Protein AF-0000000068791382 (afdb_homodimer)

Nearest PDB structures (foldseek):
  3tje-assembly1_L  TM=9.980E-01  e=3.953E-18  Homo sapiens
  7ugm-assembly1_L  TM=9.893E-01  e=5.849E-18  Homo sapiens
  8ekh-assembly1_L  TM=9.941E-01  e=8.183E-18  Homo sapiens
  6azz-assembly2_B  TM=9.931E-01  e=9.152E-18  Homo sapiens
  2h3n-assembly1_B  TM=9.913E-01  e=2.004E-17  Homo sapiens

InterPro domains:
  IPR003006 Immunoglobulin/major histocompatibility complex, conserved site [PS00290] (118-124)
  IPR003597 Immunoglobulin C1-set [PF07654] (42-126)
  IPR003597 Immunoglobulin C1-set [SM00407] (56-130)
  IPR007110 Immunoglobulin-like domain [PS50835] (40-134)
  IPR013783 Immunoglobulin-like fold [G3DSA:2.60.40.10] (35-139)
  IPR036179 Immunoglobulin-like domain superfamily [SSF48726] (36-133)
  IPR050160 Major Histocompatibility Complex/Immunoglobulin [PTHR19944] (33-135)

Structure (mmCIF, N/CA/C/O backbone):
data_AF-0000000068791382-model_v1
#
loop_
_entity.id
_entity.type
_entity.pdbx_description
1 polymer 'Ig-like domain-containing protein'
#
loop_
_atom_site.group_PDB
_atom_site.id
_atom_site.type_symbol
_atom_site.label_atom_id
_atom_site.label_alt_id
_atom_site.label_comp_id
_atom_site.label_asym_id
_atom_si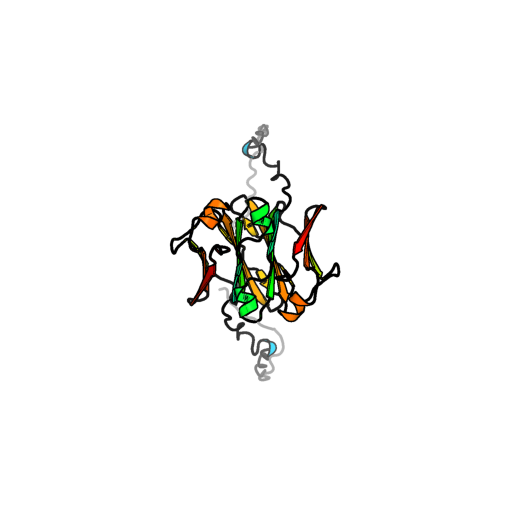te.label_entity_id
_atom_site.label_seq_id
_atom_site.pdbx_PDB_ins_code
_atom_site.Cartn_x
_atom_site.Cartn_y
_atom_site.Cartn_z
_atom_site.occupancy
_atom_site.B_iso_or_equiv
_atom_site.auth_seq_id
_atom_site.auth_comp_id
_atom_site.auth_asym_id
_atom_site.auth_atom_id
_atom_site.pdbx_PDB_model_num
ATOM 1 N N . MET A 1 1 ? 15.406 68.188 11.781 1 22.55 1 MET A N 1
ATOM 2 C CA . MET A 1 1 ? 16.625 67.5 11.312 1 22.55 1 MET A CA 1
ATOM 3 C C . MET A 1 1 ? 17.078 66.438 12.312 1 22.55 1 MET A C 1
ATOM 5 O O . MET A 1 1 ? 17.344 66.75 13.477 1 22.55 1 MET A O 1
ATOM 9 N N . ALA A 1 2 ? 16.781 65.188 12.133 1 25.88 2 ALA A N 1
ATOM 10 C CA . ALA A 1 2 ? 16.547 63.719 12.266 1 25.88 2 ALA A CA 1
ATOM 11 C C . ALA A 1 2 ? 17.859 62.969 12.469 1 25.88 2 ALA A C 1
ATOM 13 O O . ALA A 1 2 ? 17.906 62.031 13.258 1 25.88 2 ALA A O 1
ATOM 14 N N . CYS A 1 3 ? 18.875 63.094 11.75 1 26.47 3 CYS A N 1
ATOM 15 C CA . CYS A 1 3 ? 19.594 61.844 11.555 1 26.47 3 CYS A CA 1
ATOM 16 C C . CYS A 1 3 ? 20.516 61.562 12.727 1 26.47 3 CYS A C 1
ATOM 18 O O . CYS A 1 3 ? 21.031 60.438 12.867 1 26.47 3 CYS A O 1
ATOM 20 N N . CYS A 1 4 ? 20.969 62.656 13.391 1 27.12 4 CYS A N 1
ATOM 21 C CA . CYS A 1 4 ? 22.391 62.656 13.695 1 27.12 4 CYS A CA 1
ATOM 22 C C . CYS A 1 4 ? 22.75 61.531 14.664 1 27.12 4 CYS A C 1
ATOM 24 O O . CYS A 1 4 ? 21.906 61.062 15.406 1 27.12 4 CYS A O 1
ATOM 26 N N . ALA A 1 5 ? 24.047 61.469 15.094 1 24.55 5 ALA A N 1
ATOM 27 C CA . ALA A 1 5 ? 25.312 60.75 14.922 1 24.55 5 ALA A CA 1
ATOM 28 C C . ALA A 1 5 ? 25.766 60.094 16.219 1 24.55 5 ALA A C 1
ATOM 30 O O . ALA A 1 5 ? 26.281 59 16.219 1 24.55 5 ALA A O 1
ATOM 31 N N . GLN A 1 6 ? 25.578 60.906 17.328 1 26.06 6 GLN A N 1
ATOM 32 C CA . GLN A 1 6 ? 26.859 60.781 18.016 1 26.06 6 GLN A CA 1
ATOM 33 C C . GLN A 1 6 ? 27 59.406 18.672 1 26.06 6 GLN A C 1
ATOM 35 O O . GLN A 1 6 ? 26.109 59 19.422 1 26.06 6 GLN A O 1
ATOM 40 N N . TRP A 1 7 ? 28.031 58.844 18.297 1 27.22 7 TRP A N 1
ATOM 41 C CA . TRP A 1 7 ? 28.703 57.594 18.594 1 27.22 7 TRP A CA 1
ATOM 42 C C . TRP A 1 7 ? 28.906 57.406 20.094 1 27.22 7 TRP A C 1
ATOM 44 O O . TRP A 1 7 ? 28.812 58.375 20.859 1 27.22 7 TRP A O 1
ATOM 54 N N . LEU A 1 8 ? 29.953 56.781 20.406 1 29.83 8 LEU A N 1
ATOM 55 C CA . LEU A 1 8 ? 30.672 56.438 21.641 1 29.83 8 LEU A CA 1
ATOM 56 C C . LEU A 1 8 ? 31.078 57.719 22.391 1 29.83 8 LEU A C 1
ATOM 58 O O . LEU A 1 8 ? 31.469 58.688 21.781 1 29.83 8 LEU A O 1
ATOM 62 N N . HIS A 1 9 ? 30.797 58.562 23.219 1 32.97 9 HIS A N 1
ATOM 63 C CA . HIS A 1 9 ? 31.828 59.5 23.547 1 32.97 9 HIS A CA 1
ATOM 64 C C . HIS A 1 9 ? 33.188 58.812 23.781 1 32.97 9 HIS A C 1
ATOM 66 O O . HIS A 1 9 ? 34 59.312 24.547 1 32.97 9 HIS A O 1
ATOM 72 N N . ARG A 1 10 ? 33.469 57.5 23.547 1 34.16 10 ARG A N 1
ATOM 73 C CA . ARG A 1 10 ? 34.656 56.844 24.047 1 34.16 10 ARG A CA 1
ATOM 74 C C . ARG A 1 10 ? 35.906 57.312 23.297 1 34.16 10 ARG A C 1
ATOM 76 O O . ARG A 1 10 ? 35.812 57.688 22.125 1 34.16 10 ARG A O 1
ATOM 83 N N . LYS A 1 11 ? 37.344 57.5 23.859 1 35.88 11 LYS A N 1
ATOM 84 C CA . LYS A 1 11 ? 38.656 57.906 23.344 1 35.88 11 LYS A CA 1
ATOM 85 C C . LYS A 1 11 ? 39 57.125 22.062 1 35.88 11 LYS A C 1
ATOM 87 O O . LYS A 1 11 ? 38.781 55.938 21.984 1 35.88 11 LYS A O 1
ATOM 92 N N . ALA A 1 12 ? 39.219 57.719 20.75 1 35.72 12 ALA A N 1
ATOM 93 C CA . ALA A 1 12 ? 39.188 57.5 19.312 1 35.72 12 ALA A CA 1
ATOM 94 C C . ALA A 1 12 ? 40.5 56.844 18.828 1 35.72 12 ALA A C 1
ATOM 96 O O . ALA A 1 12 ? 40.844 56.906 17.656 1 35.72 12 ALA A O 1
ATOM 97 N N . GLY A 1 13 ? 41.312 56.219 19.734 1 35.03 13 GLY A N 1
ATOM 98 C CA . GLY A 1 13 ? 42.562 55.906 19.047 1 35.03 13 GLY A CA 1
ATOM 99 C C . GLY A 1 13 ? 42.344 55.094 17.781 1 35.03 13 GLY A C 1
ATOM 100 O O . GLY A 1 13 ? 41.312 54.438 17.625 1 35.03 13 GLY A O 1
ATOM 101 N N . THR A 1 14 ? 43.062 55.344 16.5 1 36.22 14 THR A N 1
ATOM 102 C CA . THR A 1 14 ? 42.969 54.906 15.109 1 36.22 14 THR A CA 1
ATOM 103 C C . THR A 1 14 ? 43.156 53.406 15 1 36.22 14 THR A C 1
ATOM 105 O O . THR A 1 14 ? 43.344 52.875 13.906 1 36.22 14 THR A O 1
ATOM 108 N N . GLN A 1 15 ? 43.125 52.656 16.078 1 34.16 15 GLN A N 1
ATOM 109 C CA . GLN A 1 15 ? 43.656 51.375 15.617 1 34.16 15 GLN A CA 1
ATOM 110 C C . GLN A 1 15 ? 42.781 50.781 14.516 1 34.16 15 GLN A C 1
ATOM 112 O O . GLN A 1 15 ? 41.562 50.969 14.523 1 34.16 15 GLN A O 1
ATOM 117 N N . THR A 1 16 ? 43.312 50.469 13.242 1 36.69 16 THR A N 1
ATOM 118 C CA . THR A 1 16 ? 42.844 49.812 12.031 1 36.69 16 THR A CA 1
ATOM 119 C C . THR A 1 16 ? 42.156 48.5 12.367 1 36.69 16 THR A C 1
ATOM 121 O O . THR A 1 16 ? 42.75 47.594 12.945 1 36.69 16 THR A O 1
ATOM 124 N N . LEU A 1 17 ? 41.031 48.594 13.047 1 38.56 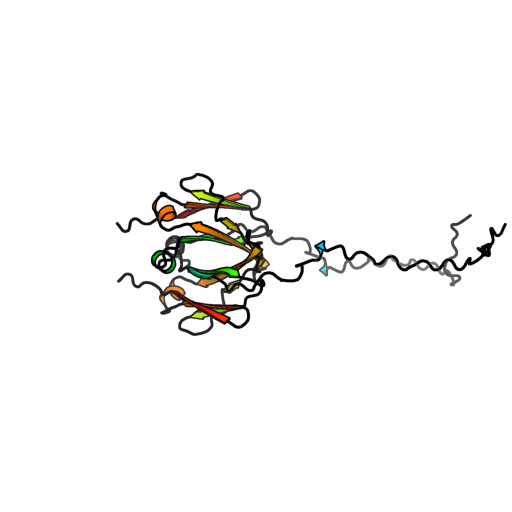17 LEU A N 1
ATOM 125 C CA . LEU A 1 17 ? 40.25 47.375 13.305 1 38.56 17 LEU A CA 1
ATOM 126 C C . LEU A 1 17 ? 40.125 46.531 12.039 1 38.56 17 LEU A C 1
ATOM 128 O O . LEU A 1 17 ? 39.562 47 11.039 1 38.56 17 LEU A O 1
ATOM 132 N N . GLU A 1 18 ? 41.188 45.688 11.773 1 44.56 18 GLU A N 1
ATOM 133 C CA . GLU A 1 18 ? 41.062 44.719 10.672 1 44.56 18 GLU A CA 1
ATOM 134 C C . GLU A 1 18 ? 39.719 44.031 10.703 1 44.56 18 GLU A C 1
ATOM 136 O O . GLU A 1 18 ? 39.188 43.719 11.781 1 44.56 18 GLU A O 1
ATOM 141 N N . PRO A 1 19 ? 38.812 44.375 9.719 1 41.09 19 PRO A N 1
ATOM 142 C CA . PRO A 1 19 ? 37.531 43.656 9.547 1 41.09 19 PRO A CA 1
ATOM 143 C C . PRO A 1 19 ? 37.625 42.188 9.883 1 41.09 19 PRO A C 1
ATOM 145 O O . PRO A 1 19 ? 38.531 41.5 9.391 1 41.09 19 PRO A O 1
ATOM 148 N N . GLN A 1 20 ? 37.625 41.844 11.148 1 34.91 20 GLN A N 1
ATOM 149 C CA . GLN A 1 20 ? 37.531 40.438 11.422 1 34.91 20 GLN A CA 1
ATOM 150 C C . GLN A 1 20 ? 36.594 39.719 10.461 1 34.91 20 GLN A C 1
ATOM 152 O O . GLN A 1 20 ? 35.438 40.156 10.305 1 34.91 20 GLN A O 1
ATOM 157 N N . LEU A 1 21 ? 37.125 39.094 9.328 1 36.06 21 LEU A N 1
ATOM 158 C CA . LEU A 1 21 ? 36.406 38.188 8.453 1 36.06 21 LEU A CA 1
ATOM 159 C C . LEU A 1 21 ? 35.406 37.344 9.25 1 36.06 21 LEU A C 1
ATOM 161 O O . LEU A 1 21 ? 35.75 36.781 10.289 1 36.06 21 LEU A O 1
ATOM 165 N N . GLU A 1 22 ? 34.156 37.844 9.477 1 44.66 22 GLU A N 1
ATOM 166 C CA . GLU A 1 22 ? 33.125 36.906 9.836 1 44.66 22 GLU A CA 1
ATOM 167 C C . GLU A 1 22 ? 33.469 35.5 9.383 1 44.66 22 GLU A C 1
ATOM 169 O O . GLU A 1 22 ? 33.656 35.25 8.195 1 44.66 22 GLU A O 1
ATOM 174 N N . ALA A 1 23 ? 34.219 34.781 10.148 1 37.47 23 ALA A N 1
ATOM 175 C CA . ALA A 1 23 ? 34.344 33.344 9.859 1 37.47 23 ALA A CA 1
ATOM 176 C C . ALA A 1 23 ? 33 32.75 9.5 1 37.47 23 ALA A C 1
ATOM 178 O O . ALA A 1 23 ? 32.031 32.812 10.289 1 37.47 23 ALA A O 1
ATOM 179 N N . ALA A 1 24 ? 32.656 32.875 8.195 1 37.94 24 ALA A N 1
ATOM 180 C CA . ALA A 1 24 ? 31.625 31.953 7.707 1 37.94 24 ALA A CA 1
ATOM 181 C C . ALA A 1 24 ? 31.734 30.594 8.391 1 37.94 24 ALA A C 1
ATOM 183 O O . ALA A 1 24 ? 32.812 29.984 8.391 1 37.94 24 ALA A O 1
ATOM 184 N N . ASP A 1 25 ? 31.203 30.469 9.633 1 37.5 25 ASP A N 1
ATOM 185 C CA . ASP A 1 25 ? 31.109 29.078 10.086 1 37.5 25 ASP A CA 1
ATOM 186 C C . ASP A 1 25 ? 30.969 28.125 8.898 1 37.5 25 ASP A C 1
ATOM 188 O O . ASP A 1 25 ? 30.078 28.281 8.062 1 37.5 25 ASP A O 1
ATOM 192 N N . PRO A 1 26 ? 32.031 27.484 8.445 1 42.25 26 PRO A N 1
ATOM 193 C CA . PRO A 1 26 ? 31.938 26.547 7.309 1 42.25 26 PRO A CA 1
ATOM 194 C C . PRO A 1 26 ? 30.75 25.594 7.438 1 42.25 26 PRO A C 1
ATOM 196 O O . PRO A 1 26 ? 30.594 24.688 6.625 1 42.25 26 PRO A O 1
ATOM 199 N N . ALA A 1 27 ? 30.281 25.516 8.633 1 42.22 27 ALA A N 1
ATOM 200 C CA . ALA A 1 27 ? 29.328 24.422 8.703 1 42.22 27 ALA A CA 1
ATOM 201 C C . ALA A 1 27 ? 28.234 24.578 7.641 1 42.22 27 ALA A C 1
ATOM 203 O O . ALA A 1 27 ? 27.328 23.75 7.547 1 42.22 27 ALA A O 1
ATOM 204 N N . CYS A 1 28 ? 28 25.969 7.363 1 41.06 28 CYS A N 1
ATOM 205 C CA . CYS A 1 28 ? 27.109 26 6.211 1 41.06 28 CYS A CA 1
ATOM 206 C C . CYS A 1 28 ? 27.781 25.391 4.984 1 41.06 28 CYS A C 1
ATOM 208 O O . CYS A 1 28 ? 27.984 26.078 3.982 1 41.06 28 CYS A O 1
ATOM 210 N N . GLY A 1 29 ? 29.172 25.109 5.156 1 39.91 29 GLY A N 1
ATOM 211 C CA . GLY A 1 29 ? 29.797 24.734 3.9 1 39.91 29 GLY A CA 1
ATOM 212 C C . GLY A 1 29 ? 28.812 24.172 2.896 1 39.91 29 GLY A C 1
ATOM 213 O O . GLY A 1 29 ? 28.656 24.703 1.799 1 39.91 29 GLY A O 1
ATOM 214 N N . ALA A 1 30 ? 29.047 22.781 2.629 1 41.62 30 ALA A N 1
ATOM 215 C CA . ALA A 1 30 ? 28.328 21.969 1.636 1 41.62 30 ALA A CA 1
ATOM 216 C C . ALA A 1 30 ? 26.828 21.984 1.892 1 41.62 30 ALA A C 1
ATOM 218 O O . ALA A 1 30 ? 26.281 21.047 2.475 1 41.62 30 ALA A O 1
ATOM 219 N N . CYS A 1 31 ? 26.234 22.797 2.551 1 43 31 CYS A N 1
ATOM 220 C CA . CYS A 1 31 ? 24.844 22.906 2.955 1 43 31 CYS A CA 1
ATOM 221 C C . CYS A 1 31 ? 23.906 22.5 1.818 1 43 31 CYS A C 1
ATOM 223 O O . CYS A 1 31 ? 22.844 21.922 2.057 1 43 31 CYS A O 1
ATOM 225 N N . GLY A 1 32 ? 23.969 23.312 0.704 1 45.94 32 GLY A N 1
ATOM 226 C CA . GLY A 1 32 ? 23.016 23.344 -0.4 1 45.94 32 GLY A CA 1
ATOM 227 C C . GLY A 1 32 ? 22.938 22.016 -1.15 1 45.94 32 GLY A C 1
ATOM 228 O O . GLY A 1 32 ? 22.344 21.953 -2.229 1 45.94 32 GLY A O 1
ATOM 229 N N . ALA A 1 33 ? 24.016 21.391 -1.317 1 55.34 33 ALA A N 1
ATOM 230 C CA . ALA A 1 33 ? 23.844 20.297 -2.273 1 55.34 33 ALA A CA 1
ATOM 231 C C . ALA A 1 33 ? 22.609 19.469 -1.942 1 55.34 33 ALA A C 1
ATOM 233 O O . ALA A 1 33 ? 22.594 18.734 -0.954 1 55.34 33 ALA A O 1
ATOM 234 N N . GLY A 1 34 ? 21.578 20.031 -2.01 1 69.88 34 GLY A N 1
ATOM 235 C CA . GLY A 1 34 ? 20.281 19.406 -1.814 1 69.88 34 GLY A CA 1
ATOM 236 C C . GLY A 1 34 ? 20.297 17.922 -2.113 1 69.88 34 GLY A C 1
ATOM 237 O O . GLY A 1 34 ? 21.266 17.406 -2.68 1 69.88 34 GLY A O 1
ATOM 238 N N . GLN A 1 35 ? 19.688 17 -1.362 1 87.38 35 GLN A N 1
ATOM 239 C CA . GLN A 1 35 ? 19.516 15.586 -1.662 1 87.38 35 GLN A CA 1
ATOM 240 C C . GLN A 1 35 ? 19.281 15.359 -3.152 1 87.38 35 GLN A C 1
ATOM 242 O O . GLN A 1 35 ? 18.5 16.078 -3.777 1 87.38 35 GLN A O 1
ATOM 247 N N . PRO A 1 36 ? 20.234 14.625 -3.723 1 93.5 36 PRO A N 1
ATOM 248 C CA . PRO A 1 36 ? 20.047 14.336 -5.148 1 93.5 36 PRO A CA 1
ATOM 249 C C . PRO A 1 36 ? 18.656 13.766 -5.461 1 93.5 36 PRO A C 1
ATOM 251 O O . PRO A 1 36 ? 18.062 13.109 -4.617 1 93.5 36 PRO A O 1
ATOM 254 N N . LYS A 1 37 ? 18.25 14.094 -6.672 1 96.5 37 LYS A N 1
ATOM 255 C CA . LYS A 1 37 ? 17.016 13.5 -7.172 1 96.5 37 LYS A CA 1
ATOM 256 C C . LYS A 1 37 ? 17.094 11.977 -7.16 1 96.5 37 LYS A C 1
ATOM 258 O O . LYS A 1 37 ? 18.125 11.398 -7.492 1 96.5 37 LYS A O 1
ATOM 263 N N . ALA A 1 38 ? 16.047 11.312 -6.734 1 98.12 38 ALA A N 1
ATOM 264 C CA . ALA A 1 38 ? 15.891 9.859 -6.781 1 98.12 38 ALA A CA 1
ATOM 265 C C . ALA A 1 38 ? 14.539 9.461 -7.367 1 98.12 38 ALA A C 1
ATOM 267 O O . ALA A 1 38 ? 13.492 9.844 -6.844 1 98.12 38 ALA A O 1
ATOM 268 N N . ASN A 1 39 ? 14.555 8.711 -8.5 1 98.31 39 ASN A N 1
ATOM 269 C CA . ASN A 1 39 ? 13.32 8.242 -9.117 1 98.31 39 ASN A CA 1
ATOM 270 C C . ASN A 1 39 ? 12.633 7.184 -8.258 1 98.31 39 ASN A C 1
ATOM 272 O O . ASN A 1 39 ? 13.297 6.402 -7.578 1 98.31 39 ASN A O 1
ATOM 276 N N . PRO A 1 40 ? 11.344 7.109 -8.32 1 98.75 40 PRO A N 1
ATOM 277 C CA . PRO A 1 40 ? 10.602 6.176 -7.469 1 98.75 40 PRO A CA 1
ATOM 278 C C . PRO A 1 40 ? 10.742 4.723 -7.922 1 98.75 40 PRO A C 1
ATOM 280 O O . PRO A 1 40 ? 10.883 4.457 -9.117 1 98.75 40 PRO A O 1
ATOM 283 N N . THR A 1 41 ? 10.797 3.879 -6.945 1 98.12 41 THR A N 1
ATOM 284 C CA . THR A 1 41 ? 10.5 2.471 -7.176 1 98.12 41 THR A CA 1
ATOM 285 C C . THR A 1 41 ? 8.992 2.225 -7.125 1 98.12 41 THR A C 1
ATOM 287 O O . THR A 1 41 ? 8.336 2.561 -6.137 1 98.12 41 THR A O 1
ATOM 290 N N . VAL A 1 42 ? 8.453 1.666 -8.242 1 98.69 42 VAL A N 1
ATOM 291 C CA . VAL A 1 42 ? 7.012 1.45 -8.344 1 98.69 42 VAL A CA 1
ATOM 292 C C . VAL A 1 42 ? 6.711 -0.047 -8.367 1 98.69 42 VAL A C 1
ATOM 294 O O . VAL A 1 42 ? 7.32 -0.793 -9.141 1 98.69 42 VAL A O 1
ATOM 297 N N . THR A 1 43 ? 5.879 -0.473 -7.5 1 98.38 43 THR A N 1
ATOM 298 C CA . THR A 1 43 ? 5.426 -1.858 -7.473 1 98.38 43 THR A CA 1
ATOM 299 C C . THR A 1 43 ? 3.9 -1.928 -7.426 1 98.38 43 THR A C 1
ATOM 301 O O . THR A 1 43 ? 3.266 -1.238 -6.625 1 98.38 43 THR A O 1
ATOM 304 N N . LEU A 1 44 ? 3.33 -2.74 -8.273 1 98.62 44 LEU A N 1
ATOM 305 C CA . LEU A 1 44 ? 1.884 -2.922 -8.336 1 98.62 44 LEU A CA 1
ATOM 306 C C . LEU A 1 44 ? 1.488 -4.316 -7.863 1 98.62 44 LEU A C 1
ATOM 308 O O . LEU A 1 44 ? 2.029 -5.316 -8.336 1 98.62 44 LEU A O 1
ATOM 312 N N . PHE A 1 45 ? 0.558 -4.348 -6.891 1 97.81 45 PHE A N 1
ATOM 313 C CA . PHE A 1 45 ? 0.088 -5.594 -6.305 1 97.81 45 PHE A CA 1
ATOM 314 C C . PHE A 1 45 ? -1.331 -5.91 -6.766 1 97.81 45 PHE A C 1
ATOM 316 O O . PHE A 1 45 ? -2.236 -5.086 -6.605 1 97.81 45 PHE A O 1
ATOM 323 N N . PRO A 1 46 ? -1.458 -7.094 -7.344 1 97.56 46 PRO A N 1
ATOM 324 C CA . PRO A 1 46 ? -2.826 -7.527 -7.637 1 97.56 46 PRO A CA 1
ATOM 325 C C . PRO A 1 46 ? -3.625 -7.848 -6.371 1 97.56 46 PRO A C 1
ATOM 327 O O . PRO A 1 46 ? -3.061 -7.895 -5.277 1 97.56 46 PRO A O 1
ATOM 330 N N . PRO A 1 47 ? -4.938 -7.961 -6.488 1 97.25 47 PRO A N 1
ATOM 331 C CA . PRO A 1 47 ? -5.719 -8.352 -5.312 1 97.25 47 PRO A CA 1
ATOM 332 C C . PRO A 1 47 ? -5.176 -9.609 -4.633 1 97.25 47 PRO A C 1
ATOM 334 O O . PRO A 1 47 ? -4.715 -10.531 -5.312 1 97.25 47 PRO A O 1
ATOM 337 N N . SER A 1 48 ? -5.223 -9.547 -3.311 1 92.88 48 SER A N 1
ATOM 338 C CA . SER A 1 48 ? -4.816 -10.75 -2.59 1 92.88 48 SER A CA 1
ATOM 339 C C . SER A 1 48 ? -5.855 -11.859 -2.74 1 92.88 48 SER A C 1
ATOM 341 O O . SER A 1 48 ? -7.031 -11.586 -2.988 1 92.88 48 SER A O 1
ATOM 343 N N . SER A 1 49 ? -5.367 -13.086 -2.604 1 91.19 49 SER A N 1
ATOM 344 C CA . SER A 1 49 ? -6.297 -14.211 -2.635 1 91.19 49 SER A CA 1
ATOM 345 C C . SER A 1 49 ? -7.348 -14.086 -1.535 1 91.19 49 SER A C 1
ATOM 347 O O . SER A 1 49 ? -8.508 -14.445 -1.736 1 91.19 49 SER A O 1
ATOM 349 N N . GLU A 1 50 ? -6.938 -13.617 -0.384 1 91.5 50 GLU A N 1
ATOM 350 C CA . GLU A 1 50 ? -7.855 -13.422 0.735 1 91.5 50 GLU A CA 1
ATOM 351 C C . GLU A 1 50 ? -8.969 -12.445 0.373 1 91.5 50 GLU A C 1
ATOM 353 O O . GLU A 1 50 ? -10.133 -12.68 0.695 1 91.5 50 GLU A O 1
ATOM 358 N N . GLU A 1 51 ? -8.641 -11.367 -0.265 1 95.56 51 GLU A N 1
ATOM 359 C CA . GLU A 1 51 ? -9.641 -10.391 -0.691 1 95.56 51 GLU A CA 1
ATOM 360 C C . GLU A 1 51 ? -10.641 -11.008 -1.663 1 95.56 51 GLU A C 1
ATOM 362 O O . GLU A 1 51 ? -11.852 -10.828 -1.512 1 95.56 51 GLU A O 1
ATOM 367 N N . LEU A 1 52 ? -10.047 -11.711 -2.631 1 95 52 LEU A N 1
ATOM 368 C CA . LEU A 1 52 ? -10.914 -12.297 -3.645 1 95 52 LEU A CA 1
ATOM 369 C C . LEU A 1 52 ? -11.875 -13.305 -3.02 1 95 52 LEU A C 1
ATOM 371 O O . LEU A 1 52 ? -13.047 -13.375 -3.404 1 95 52 LEU A O 1
ATOM 375 N N . GLN A 1 53 ? -11.406 -14.078 -2.074 1 94.5 53 GLN A N 1
ATOM 376 C CA . GLN A 1 53 ? -12.258 -15.023 -1.362 1 94.5 53 GLN A CA 1
ATOM 377 C C . GLN A 1 53 ? -13.328 -14.305 -0.553 1 94.5 53 GLN A C 1
ATOM 379 O O . GLN A 1 53 ? -14.414 -14.852 -0.331 1 94.5 53 GLN A O 1
ATOM 384 N N . ALA A 1 54 ? -13.055 -13.086 -0.121 1 95.31 54 ALA A N 1
ATOM 385 C CA . ALA A 1 54 ? -14.008 -12.273 0.636 1 95.31 54 ALA A CA 1
ATOM 386 C C . ALA A 1 54 ? -14.836 -11.398 -0.293 1 95.31 54 ALA A C 1
ATOM 388 O O . ALA A 1 54 ? -15.453 -10.422 0.151 1 95.31 54 ALA A O 1
ATOM 389 N N . ASN A 1 55 ? -14.82 -11.633 -1.582 1 96.88 55 ASN A N 1
ATOM 390 C CA . ASN A 1 55 ? -15.586 -10.938 -2.609 1 96.88 55 ASN A CA 1
ATOM 391 C C . ASN A 1 55 ? -15.18 -9.469 -2.709 1 96.88 55 ASN A C 1
ATOM 393 O O . ASN A 1 55 ? -16.047 -8.594 -2.826 1 96.88 55 ASN A O 1
ATOM 397 N N . LYS A 1 56 ? -13.883 -9.188 -2.51 1 97.25 56 LYS A N 1
ATOM 398 C CA . LYS A 1 56 ? -13.266 -7.875 -2.668 1 97.25 56 LYS A CA 1
ATOM 399 C C . LYS A 1 56 ? -12.055 -7.945 -3.592 1 97.25 56 LYS A C 1
ATOM 401 O O . LYS A 1 56 ? -11.477 -9.016 -3.785 1 97.25 56 LYS A O 1
ATOM 406 N N . ALA A 1 57 ? -11.773 -6.84 -4.219 1 98.06 57 ALA A N 1
ATOM 407 C CA . ALA A 1 57 ? -10.578 -6.738 -5.047 1 98.06 57 ALA A CA 1
ATOM 408 C C . ALA A 1 57 ? -9.953 -5.352 -4.93 1 98.06 57 ALA A C 1
ATOM 410 O O . ALA A 1 57 ? -10.57 -4.348 -5.281 1 98.06 57 ALA A O 1
ATOM 411 N N . THR A 1 58 ? -8.773 -5.289 -4.438 1 98.69 58 THR A N 1
ATOM 412 C CA . THR A 1 58 ? -8.031 -4.043 -4.293 1 98.69 58 THR A CA 1
ATOM 413 C C . THR A 1 58 ? -6.641 -4.168 -4.898 1 98.69 58 THR A C 1
ATOM 415 O O . THR A 1 58 ? -5.949 -5.164 -4.676 1 98.69 58 THR A O 1
ATOM 418 N N . LEU A 1 59 ? -6.305 -3.246 -5.723 1 98.69 59 LEU A N 1
ATOM 419 C CA . LEU A 1 59 ? -4.941 -3.135 -6.234 1 98.69 59 LEU A CA 1
ATOM 420 C C . LEU A 1 59 ? -4.168 -2.057 -5.484 1 98.69 59 LEU A C 1
ATOM 422 O O . LEU A 1 59 ? -4.711 -0.991 -5.184 1 98.69 59 LEU A O 1
ATOM 426 N N . VAL A 1 60 ? -2.961 -2.336 -5.168 1 98.81 60 VAL A N 1
ATOM 427 C CA . VAL A 1 60 ? -2.145 -1.362 -4.453 1 98.81 60 VAL A CA 1
ATOM 428 C C . VAL A 1 60 ? -0.888 -1.045 -5.258 1 98.81 60 VAL A C 1
ATOM 430 O O . VAL A 1 60 ? -0.186 -1.954 -5.707 1 98.81 60 VAL A O 1
ATOM 433 N N . CYS A 1 61 ? -0.661 0.17 -5.477 1 98.88 61 CYS A N 1
ATOM 434 C CA . CYS A 1 61 ? 0.545 0.702 -6.102 1 98.88 61 CYS A CA 1
ATOM 435 C C . CYS A 1 61 ? 1.457 1.348 -5.066 1 98.88 61 CYS A C 1
ATOM 437 O O . CYS A 1 61 ? 1.137 2.408 -4.523 1 98.88 61 CYS A O 1
ATOM 439 N N . LEU A 1 62 ? 2.531 0.723 -4.719 1 98.81 62 LEU A N 1
ATOM 440 C CA . LEU A 1 62 ? 3.518 1.252 -3.785 1 98.81 62 LEU A CA 1
ATOM 441 C C . LEU A 1 62 ? 4.562 2.092 -4.516 1 98.81 62 LEU A C 1
ATOM 443 O O . LEU A 1 62 ? 5.164 1.632 -5.488 1 98.81 62 LEU A O 1
ATOM 447 N N . ILE A 1 63 ? 4.719 3.334 -4.082 1 98.88 63 ILE A N 1
ATOM 448 C CA . ILE A 1 63 ? 5.699 4.273 -4.613 1 98.88 63 ILE A CA 1
ATOM 449 C C . ILE A 1 63 ? 6.707 4.637 -3.525 1 98.88 63 ILE A C 1
ATOM 451 O O . ILE A 1 63 ? 6.355 5.27 -2.527 1 98.88 63 ILE A O 1
ATOM 455 N N . SER A 1 64 ? 7.965 4.258 -3.719 1 98.69 64 SER A N 1
ATOM 456 C CA . SER A 1 64 ? 8.914 4.469 -2.629 1 98.69 64 SER A CA 1
ATOM 457 C C . SER A 1 64 ? 10.242 4.996 -3.146 1 98.69 64 SER A C 1
ATOM 459 O O . SER A 1 64 ? 10.477 5.031 -4.359 1 98.69 64 SER A O 1
ATOM 461 N N . ASP A 1 65 ? 11.039 5.543 -2.273 1 98.38 65 ASP A N 1
ATOM 462 C CA . ASP A 1 65 ? 12.445 5.875 -2.473 1 98.38 65 ASP A CA 1
ATOM 463 C C . ASP A 1 65 ? 12.609 7.016 -3.475 1 98.38 65 ASP A C 1
ATOM 465 O O . ASP A 1 65 ? 13.539 7.02 -4.277 1 98.38 65 ASP A O 1
ATOM 469 N N . PHE A 1 66 ? 11.688 7.902 -3.471 1 98.62 66 PHE A N 1
ATOM 470 C CA . PHE A 1 66 ? 11.797 9 -4.422 1 98.62 66 PHE A CA 1
ATOM 471 C C . PHE A 1 66 ? 12.094 10.312 -3.699 1 98.62 66 PHE A C 1
ATOM 473 O O . PHE A 1 66 ? 11.812 10.445 -2.506 1 98.62 66 PHE A O 1
ATOM 480 N N . TYR A 1 67 ? 12.734 11.211 -4.414 1 98.25 67 TYR A N 1
ATOM 481 C CA . TYR A 1 67 ? 13.055 12.57 -3.988 1 98.25 67 TYR A CA 1
ATOM 482 C C . TYR A 1 67 ? 13.156 13.508 -5.188 1 98.25 67 TYR A C 1
ATOM 484 O O . TYR A 1 67 ? 13.781 13.172 -6.191 1 98.25 67 TYR A O 1
ATOM 492 N N . PRO A 1 68 ? 12.719 14.688 -5.082 1 97.75 68 PRO A N 1
ATOM 493 C CA . PRO A 1 68 ? 11.922 15.266 -3.994 1 97.75 68 PRO A CA 1
ATOM 494 C C . PRO A 1 68 ? 10.578 14.562 -3.816 1 97.75 68 PRO A C 1
ATOM 496 O O . PRO A 1 68 ? 10.305 13.562 -4.484 1 97.75 68 PRO A O 1
ATOM 499 N N . GLY A 1 69 ? 9.695 14.961 -2.924 1 97.75 69 GLY A N 1
ATOM 500 C CA . GLY A 1 69 ? 8.586 14.195 -2.373 1 97.75 69 GLY A CA 1
ATOM 501 C C . GLY A 1 69 ? 7.277 14.43 -3.109 1 97.75 69 GLY A C 1
ATOM 502 O O . GLY A 1 69 ? 6.199 14.352 -2.514 1 97.75 69 GLY A O 1
ATOM 503 N N . ALA A 1 70 ? 7.301 14.781 -4.352 1 97.88 70 ALA A N 1
ATOM 504 C CA . ALA A 1 70 ? 6.074 14.969 -5.121 1 97.88 70 ALA A CA 1
ATOM 505 C C . ALA A 1 70 ? 5.969 13.945 -6.246 1 97.88 70 ALA A C 1
ATOM 507 O O . ALA A 1 70 ? 6.934 13.719 -6.984 1 97.88 70 ALA A O 1
ATOM 508 N N . VAL A 1 71 ? 4.793 13.328 -6.312 1 98.62 71 VAL A N 1
ATOM 509 C CA . VAL A 1 71 ? 4.5 12.422 -7.414 1 98.62 71 VAL A CA 1
ATOM 510 C C . VAL A 1 71 ? 3.055 12.609 -7.871 1 98.62 71 VAL A C 1
ATOM 512 O O . VAL A 1 71 ? 2.223 13.117 -7.117 1 98.62 71 VAL A O 1
ATOM 515 N N . THR A 1 72 ? 2.803 12.32 -9.117 1 98.69 72 THR A N 1
ATOM 516 C CA . THR A 1 72 ? 1.452 12.18 -9.648 1 98.69 72 THR A CA 1
ATOM 517 C C . THR A 1 72 ? 1.164 10.727 -10.023 1 98.69 72 THR A C 1
ATOM 519 O O . THR A 1 72 ? 2.008 10.055 -10.617 1 98.69 72 THR A O 1
ATOM 522 N N . VAL A 1 73 ? -0.057 10.258 -9.641 1 98.88 73 VAL A N 1
ATOM 523 C CA . VAL A 1 73 ? -0.417 8.867 -9.883 1 98.88 73 VAL A CA 1
ATOM 524 C C . VAL A 1 73 ? -1.685 8.797 -10.727 1 98.88 73 VAL A C 1
ATOM 526 O O . VAL A 1 73 ? -2.65 9.523 -10.477 1 98.88 73 VAL A O 1
ATOM 529 N N . ALA A 1 74 ? -1.634 8.016 -11.758 1 98.88 74 ALA A N 1
ATOM 530 C CA . ALA A 1 74 ? -2.803 7.734 -12.586 1 98.88 74 ALA A CA 1
ATOM 531 C C . ALA A 1 74 ? -3.031 6.23 -12.719 1 98.88 74 ALA A C 1
ATOM 533 O O . ALA A 1 74 ? -2.076 5.461 -12.844 1 98.88 74 ALA A O 1
ATOM 534 N N . TRP A 1 75 ? -4.289 5.871 -12.711 1 98.94 75 TRP A N 1
ATOM 535 C CA . TRP A 1 75 ? -4.68 4.48 -12.914 1 98.94 75 TRP A CA 1
ATOM 536 C C . TRP A 1 75 ? -5.324 4.293 -14.281 1 98.94 75 TRP A C 1
ATOM 538 O O . TRP A 1 75 ? -6.004 5.191 -14.781 1 98.94 75 TRP A O 1
ATOM 548 N N . LYS A 1 76 ? -5.105 3.133 -14.852 1 98.88 76 LYS A N 1
ATOM 549 C CA . LYS A 1 76 ? -5.727 2.785 -16.125 1 98.88 76 LYS A CA 1
ATOM 550 C C . LYS A 1 76 ? -6.277 1.362 -16.109 1 98.88 76 LYS A C 1
ATOM 552 O O . LYS A 1 76 ? -5.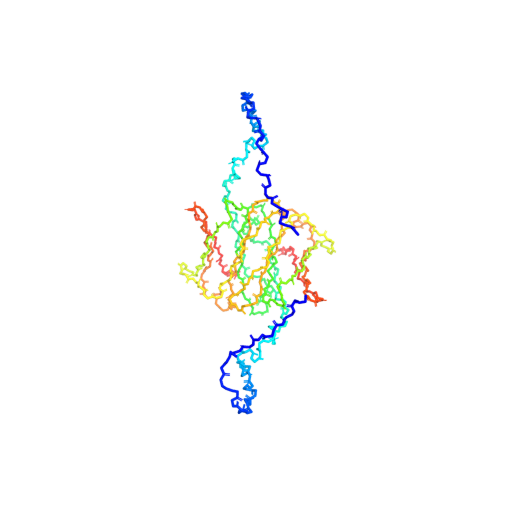664 0.464 -15.523 1 98.88 76 LYS A O 1
ATOM 557 N N . ALA A 1 77 ? -7.441 1.168 -16.625 1 98.62 77 ALA A N 1
ATOM 558 C CA . ALA A 1 77 ? -7.996 -0.135 -16.984 1 98.62 77 ALA A CA 1
ATOM 559 C C . ALA A 1 77 ? -8.016 -0.326 -18.5 1 98.62 77 ALA A C 1
ATOM 561 O O . ALA A 1 77 ? -8.68 0.427 -19.219 1 98.62 77 ALA A O 1
ATOM 562 N N . ASP A 1 78 ? -7.309 -1.321 -18.953 1 98.38 78 ASP A N 1
ATOM 563 C CA . ASP A 1 78 ? -7.191 -1.551 -20.391 1 98.38 78 ASP A CA 1
ATOM 564 C C . ASP A 1 78 ? -6.738 -0.285 -21.125 1 98.38 78 ASP A C 1
ATOM 566 O O . ASP A 1 78 ? -7.254 0.044 -22.188 1 98.38 78 ASP A O 1
ATOM 570 N N . GLY A 1 79 ? -5.906 0.428 -20.469 1 98.06 79 GLY A N 1
ATOM 571 C CA . GLY A 1 79 ? -5.328 1.603 -21.094 1 98.06 79 GLY A CA 1
ATOM 572 C C . GLY A 1 79 ? -6.18 2.848 -20.938 1 98.06 79 GLY A C 1
ATOM 573 O O . GLY A 1 79 ? -5.754 3.947 -21.297 1 98.06 79 GLY A O 1
ATOM 574 N N . SER A 1 80 ? -7.359 2.682 -20.359 1 98.38 80 SER A N 1
ATOM 575 C CA . SER A 1 80 ? -8.258 3.811 -20.156 1 98.38 80 SER A CA 1
ATOM 576 C C . SER A 1 80 ? -8.219 4.301 -18.719 1 98.38 80 SER A C 1
ATOM 578 O O . SER A 1 80 ? -8.164 3.5 -17.781 1 98.38 80 SER A O 1
ATOM 580 N N . PRO A 1 81 ? -8.297 5.574 -18.547 1 98.5 81 PRO A N 1
ATOM 581 C CA . PRO A 1 81 ? -8.195 6.137 -17.188 1 98.5 81 PRO A CA 1
ATOM 582 C C . PRO A 1 81 ? -9.312 5.664 -16.266 1 98.5 81 PRO A C 1
ATOM 584 O O . PRO A 1 81 ? -10.453 5.512 -16.703 1 98.5 81 PRO A O 1
ATOM 587 N N . VAL A 1 82 ? -8.93 5.367 -15.07 1 98.44 82 VAL A N 1
ATOM 588 C CA . VAL A 1 82 ? -9.859 5.039 -13.992 1 98.44 82 VAL A CA 1
ATOM 589 C C . VAL A 1 82 ? -9.695 6.043 -12.852 1 98.44 82 VAL A C 1
ATOM 591 O O . VAL A 1 82 ? -8.586 6.285 -12.383 1 98.44 82 VAL A O 1
ATOM 594 N N . LYS A 1 83 ? -10.805 6.629 -12.352 1 97.38 83 LYS A N 1
ATOM 595 C CA . LYS A 1 83 ? -10.719 7.617 -11.281 1 97.38 83 LYS A CA 1
ATOM 596 C C . LYS A 1 83 ? -11.5 7.168 -10.047 1 97.38 83 LYS A C 1
ATOM 598 O O . LYS A 1 83 ? -11.102 7.453 -8.914 1 97.38 83 LYS A O 1
ATOM 603 N N . ALA A 1 84 ? -12.609 6.492 -10.32 1 97.06 84 ALA A N 1
ATOM 604 C CA . ALA A 1 84 ? -13.438 6.035 -9.211 1 97.06 84 ALA A CA 1
ATOM 605 C C . ALA A 1 84 ? -12.727 4.949 -8.406 1 97.06 84 ALA A C 1
ATOM 607 O O . ALA A 1 84 ? -12.094 4.059 -8.984 1 97.06 84 ALA A O 1
ATOM 608 N N . GLY A 1 85 ? -12.812 5.008 -7.066 1 97.94 85 GLY A N 1
ATOM 609 C CA . GLY A 1 85 ? -12.266 3.963 -6.215 1 97.94 85 GLY A CA 1
ATOM 610 C C . GLY A 1 85 ? -10.773 4.121 -5.961 1 97.94 85 GLY A C 1
ATOM 611 O O . GLY A 1 85 ? -10.141 3.232 -5.395 1 97.94 85 GLY A O 1
ATOM 612 N N . VAL A 1 86 ? -10.289 5.309 -6.469 1 98.81 86 VAL A N 1
ATOM 613 C CA . VAL A 1 86 ? -8.852 5.547 -6.336 1 98.81 86 VAL A CA 1
ATOM 614 C C . VAL A 1 86 ? -8.586 6.402 -5.102 1 98.81 86 VAL A C 1
ATOM 616 O O . VAL A 1 86 ? -9.258 7.414 -4.883 1 98.81 86 VAL A O 1
ATOM 619 N N . GLU A 1 87 ? -7.707 6 -4.238 1 98.75 87 GLU A N 1
ATOM 620 C CA . GLU A 1 87 ? -7.188 6.785 -3.121 1 98.75 87 GLU A CA 1
ATOM 621 C C . GLU A 1 87 ? -5.664 6.785 -3.109 1 98.75 87 GLU A C 1
ATOM 623 O O . GLU A 1 87 ? -5.035 5.734 -3.254 1 98.75 87 GLU A O 1
ATOM 628 N N . THR A 1 88 ? -5.047 7.941 -2.971 1 98.56 88 THR A N 1
ATOM 629 C CA . THR A 1 88 ? -3.598 8.102 -2.904 1 98.56 88 THR A CA 1
ATOM 630 C C . THR A 1 88 ? -3.189 8.82 -1.625 1 98.56 88 THR A C 1
ATOM 632 O O . THR A 1 88 ? -3.738 9.875 -1.299 1 98.56 88 THR A O 1
ATOM 635 N N . THR A 1 89 ? -2.277 8.25 -0.912 1 98.38 89 THR A N 1
ATOM 636 C CA . THR A 1 89 ? -1.8 8.891 0.307 1 98.38 89 THR A CA 1
ATOM 637 C C . THR A 1 89 ? -0.85 10.039 -0.024 1 98.38 89 THR A C 1
ATOM 639 O O . THR A 1 89 ? -0.21 10.039 -1.078 1 98.38 89 THR A O 1
ATOM 642 N N . THR A 1 90 ? -0.807 11.008 0.98 1 97.19 90 THR A N 1
ATOM 643 C CA . THR A 1 90 ? 0.254 12 0.89 1 97.19 90 THR A CA 1
ATOM 644 C C . THR A 1 90 ? 1.618 11.367 1.138 1 97.19 90 THR A C 1
ATOM 646 O O . THR A 1 90 ? 1.754 10.492 1.998 1 97.19 90 THR A O 1
ATOM 649 N N . PRO A 1 91 ? 2.572 11.758 0.328 1 98.5 91 PRO A N 1
ATOM 650 C CA . PRO A 1 91 ? 3.906 11.195 0.542 1 98.5 91 PRO A CA 1
ATOM 651 C C . PRO A 1 91 ? 4.422 11.422 1.96 1 98.5 91 PRO A C 1
ATOM 653 O O . PRO A 1 91 ? 4.207 12.492 2.535 1 98.5 91 PRO A O 1
ATOM 656 N N . SER A 1 92 ? 5.074 10.445 2.463 1 98.25 92 SER A N 1
ATOM 657 C CA . SER A 1 92 ? 5.684 10.461 3.791 1 98.25 92 SER A CA 1
ATOM 658 C C . SER A 1 92 ? 7.18 10.188 3.717 1 98.25 92 SER A C 1
ATOM 660 O O . SER A 1 92 ? 7.625 9.352 2.922 1 98.25 92 SER A O 1
ATOM 662 N N . LYS A 1 93 ? 7.879 10.859 4.555 1 97.88 93 LYS A N 1
ATOM 663 C CA . LYS A 1 93 ? 9.328 10.641 4.578 1 97.88 93 LYS A CA 1
ATOM 664 C C . LYS A 1 93 ? 9.664 9.273 5.152 1 97.88 93 LYS A C 1
ATOM 666 O O . LYS A 1 93 ? 9.117 8.867 6.18 1 97.88 93 LYS A O 1
ATOM 671 N N . GLN A 1 94 ? 10.516 8.562 4.406 1 97.88 94 GLN A N 1
ATOM 672 C CA . GLN A 1 94 ? 11.023 7.27 4.859 1 97.88 94 GLN A CA 1
ATOM 673 C C . GLN A 1 94 ? 12.234 7.441 5.773 1 97.88 94 GLN A C 1
ATOM 675 O O . GLN A 1 94 ? 12.773 8.547 5.898 1 97.88 94 GLN A O 1
ATOM 680 N N . SER A 1 95 ? 12.68 6.375 6.398 1 96.5 95 SER A N 1
ATOM 681 C CA . SER A 1 95 ? 13.844 6.379 7.281 1 96.5 95 SER A CA 1
ATOM 682 C C . SER A 1 95 ? 15.109 6.785 6.531 1 96.5 95 SER A C 1
ATOM 684 O O . SER A 1 95 ? 16.047 7.316 7.129 1 96.5 95 SER A O 1
ATOM 686 N N . ASN A 1 96 ? 15.188 6.594 5.215 1 96.5 96 ASN A N 1
ATOM 687 C CA . ASN A 1 96 ? 16.359 6.93 4.414 1 96.5 96 ASN A CA 1
ATOM 688 C C . ASN A 1 96 ? 16.281 8.352 3.873 1 96.5 96 ASN A C 1
ATOM 690 O O . ASN A 1 96 ? 17.031 8.719 2.961 1 96.5 96 ASN A O 1
ATOM 694 N N . ASN A 1 97 ? 15.305 9.102 4.297 1 96.62 97 ASN A N 1
ATOM 695 C CA . ASN A 1 97 ? 15.109 10.516 4.004 1 96.62 97 ASN A CA 1
ATOM 696 C C . ASN A 1 97 ? 14.508 10.727 2.615 1 96.62 97 ASN A C 1
ATOM 698 O O . ASN A 1 97 ? 14.375 11.859 2.154 1 96.62 97 ASN A O 1
ATOM 702 N N . LYS A 1 98 ? 14.219 9.672 1.913 1 98.12 98 LYS A N 1
ATOM 703 C CA . LYS A 1 98 ? 13.406 9.75 0.706 1 98.12 98 LYS A CA 1
ATOM 704 C C . LYS A 1 98 ? 11.922 9.562 1.029 1 98.12 98 LYS A C 1
ATOM 706 O O . LYS A 1 98 ? 11.547 9.484 2.199 1 98.12 98 LYS A O 1
ATOM 711 N N . TYR A 1 99 ? 11.102 9.578 -0.004 1 98.56 99 TYR A N 1
ATOM 712 C CA . TYR A 1 99 ? 9.672 9.586 0.281 1 98.56 99 TYR A CA 1
ATOM 713 C C . TYR A 1 99 ? 9 8.312 -0.212 1 98.56 99 TYR A C 1
ATOM 715 O O . TYR A 1 99 ? 9.555 7.598 -1.053 1 98.56 99 TYR A O 1
ATOM 723 N N . ALA A 1 100 ? 7.855 8.031 0.401 1 98.75 100 ALA A N 1
ATOM 724 C CA . ALA A 1 100 ? 6.984 6.949 -0.041 1 98.75 100 ALA A CA 1
ATOM 725 C C . ALA A 1 100 ? 5.52 7.383 -0.037 1 98.75 100 ALA A C 1
ATOM 727 O O . ALA A 1 100 ? 5.129 8.258 0.738 1 98.75 100 ALA A O 1
ATOM 728 N N . ALA A 1 101 ? 4.754 6.805 -0.91 1 98.69 101 ALA A N 1
ATOM 729 C CA . ALA A 1 101 ? 3.303 6.93 -1.013 1 98.69 101 ALA A CA 1
ATOM 730 C C . ALA A 1 101 ? 2.678 5.641 -1.545 1 98.69 101 ALA A C 1
ATOM 732 O O . ALA A 1 101 ? 3.389 4.734 -1.981 1 98.69 101 ALA A O 1
ATOM 733 N N . SER A 1 102 ? 1.444 5.523 -1.387 1 98.75 102 SER A N 1
ATOM 734 C CA . SER A 1 102 ? 0.704 4.418 -1.984 1 98.75 102 SER A CA 1
ATOM 735 C C . SER A 1 102 ? -0.613 4.895 -2.588 1 98.75 102 SER A C 1
ATOM 737 O O . SER A 1 102 ? -1.17 5.906 -2.154 1 98.75 102 SER A O 1
ATOM 739 N N . SER A 1 103 ? -0.99 4.309 -3.582 1 98.88 103 SER A N 1
ATOM 740 C CA . SER A 1 103 ? -2.295 4.488 -4.211 1 98.88 103 SER A CA 1
ATOM 741 C C . SER A 1 103 ? -3.016 3.154 -4.375 1 98.88 103 SER A C 1
ATOM 743 O O . SER A 1 103 ? -2.393 2.143 -4.699 1 98.88 103 SER A O 1
ATOM 745 N N . TYR A 1 104 ? -4.285 3.117 -4.031 1 98.88 104 TYR A N 1
ATOM 746 C CA . TYR A 1 104 ? -4.992 1.858 -4.227 1 98.88 104 TYR A CA 1
ATOM 747 C C . TYR A 1 104 ? -6.285 2.078 -5.008 1 98.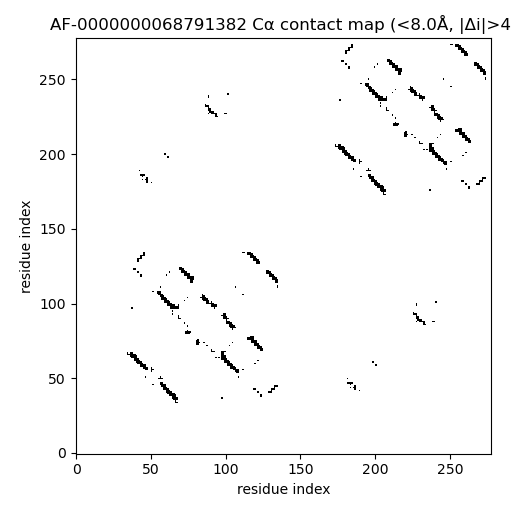88 104 TYR A C 1
ATOM 749 O O . TYR A 1 104 ? -6.875 3.158 -4.953 1 98.88 104 TYR A O 1
ATOM 757 N N . LEU A 1 105 ? -6.602 1.131 -5.777 1 98.88 105 LEU A N 1
ATOM 758 C CA . LEU A 1 105 ? -7.824 1.062 -6.566 1 98.88 105 LEU A CA 1
ATOM 759 C C . LEU A 1 105 ? -8.75 -0.033 -6.043 1 98.88 105 LEU A C 1
ATOM 761 O O . LEU A 1 105 ? -8.391 -1.214 -6.062 1 98.88 105 LEU A O 1
ATOM 765 N N . SER A 1 106 ? -9.875 0.35 -5.523 1 98.62 106 SER A N 1
ATOM 766 C CA . SER A 1 106 ? -10.875 -0.593 -5.035 1 98.62 106 SER A CA 1
ATOM 767 C C . SER A 1 106 ? -11.852 -0.988 -6.145 1 98.62 106 SER A C 1
ATOM 769 O O . SER A 1 106 ? -12.469 -0.127 -6.77 1 98.62 106 SER A O 1
ATOM 771 N N . LEU A 1 107 ? -11.992 -2.285 -6.348 1 98.25 107 LEU A N 1
ATOM 772 C CA . LEU A 1 107 ? -12.875 -2.863 -7.359 1 98.25 107 LEU A CA 1
ATOM 773 C C . LEU A 1 107 ? -13.742 -3.967 -6.758 1 98.25 107 LEU A C 1
ATOM 775 O O . LEU A 1 107 ? -13.516 -4.387 -5.621 1 98.25 107 LEU A O 1
ATOM 779 N N . THR A 1 108 ? -14.734 -4.34 -7.492 1 97.31 108 THR A N 1
ATOM 780 C CA . THR A 1 108 ? -15.336 -5.645 -7.262 1 97.31 108 THR A CA 1
ATOM 781 C C . THR A 1 108 ? -14.562 -6.738 -7.992 1 97.31 108 THR A C 1
ATOM 783 O O . THR A 1 108 ? -13.891 -6.469 -8.984 1 97.31 108 THR A O 1
ATOM 786 N N . PRO A 1 109 ? -14.719 -7.957 -7.461 1 97.31 109 PRO A N 1
ATOM 787 C CA . PRO A 1 109 ? -14.086 -9.047 -8.203 1 97.31 109 PRO A CA 1
ATOM 788 C C . PRO A 1 109 ? -14.555 -9.125 -9.656 1 97.31 109 PRO A C 1
ATOM 790 O O . PRO A 1 109 ? -13.773 -9.469 -10.547 1 97.31 109 PRO A O 1
ATOM 793 N N . GLU A 1 110 ? -15.805 -8.812 -9.922 1 96.5 110 GLU A N 1
ATOM 794 C CA . GLU A 1 110 ? -16.328 -8.812 -11.281 1 96.5 110 GLU A CA 1
ATOM 795 C C . GLU A 1 110 ? -15.617 -7.777 -12.148 1 96.5 110 GLU A C 1
ATOM 797 O O . GLU A 1 110 ? -15.258 -8.062 -13.297 1 96.5 110 GLU A O 1
ATOM 802 N N . GLN A 1 111 ? -15.453 -6.582 -11.609 1 97.06 111 GLN A N 1
ATOM 803 C CA . GLN A 1 111 ? -14.719 -5.547 -12.328 1 97.06 111 GLN A CA 1
ATOM 804 C C . GLN A 1 111 ? -13.281 -5.988 -12.617 1 97.06 111 GLN A C 1
ATOM 806 O O . GLN A 1 111 ? -12.789 -5.812 -13.727 1 97.06 111 GLN A O 1
ATOM 811 N N . TRP A 1 112 ? -12.648 -6.621 -11.625 1 97.88 112 TRP A N 1
ATOM 812 C CA . TRP A 1 112 ? -11.266 -7.078 -11.734 1 97.88 112 TRP A CA 1
ATOM 813 C C . TRP A 1 112 ? -11.125 -8.109 -12.852 1 97.88 112 TRP A C 1
ATOM 815 O O . TRP A 1 112 ? -10.227 -8 -13.688 1 97.88 112 TRP A O 1
ATOM 825 N N . LYS A 1 113 ? -12.031 -8.977 -12.922 1 96.12 113 LYS A N 1
ATOM 826 C CA . LYS A 1 113 ? -11.953 -10.086 -13.859 1 96.12 113 LYS A CA 1
ATOM 827 C C . LYS A 1 113 ? -12.414 -9.664 -15.25 1 96.12 113 LYS A C 1
ATOM 829 O O . LYS A 1 113 ? -12.141 -10.352 -16.234 1 96.12 113 LYS A O 1
ATOM 834 N N . SER A 1 114 ? -13.117 -8.57 -15.344 1 96.12 114 SER A N 1
ATOM 835 C CA . SER A 1 114 ? -13.727 -8.172 -16.609 1 96.12 114 SER A CA 1
ATOM 836 C C . SER A 1 114 ? -12.742 -7.414 -17.484 1 96.12 114 SER A C 1
ATOM 838 O O . SER A 1 114 ? -12.984 -7.215 -18.672 1 96.12 114 SER A O 1
ATOM 840 N N . HIS A 1 115 ? -11.656 -6.914 -16.938 1 97.44 115 HIS A N 1
ATOM 841 C CA . HIS A 1 115 ? -10.656 -6.172 -17.703 1 97.44 115 HIS A CA 1
ATOM 842 C C . HIS A 1 115 ? -9.414 -7.02 -17.953 1 97.44 115 HIS A C 1
ATOM 844 O O . HIS A 1 115 ? -9.102 -7.918 -17.156 1 97.44 115 HIS A O 1
ATOM 850 N N . ARG A 1 116 ? -8.688 -6.711 -19 1 97.12 116 ARG A N 1
ATOM 851 C CA . ARG A 1 116 ? -7.473 -7.434 -19.375 1 97.12 116 ARG A CA 1
ATOM 852 C C . ARG A 1 116 ? -6.309 -7.051 -18.469 1 97.12 116 ARG A C 1
ATOM 854 O O . ARG A 1 116 ? -5.43 -7.871 -18.203 1 97.12 116 ARG A O 1
ATOM 861 N N . SER A 1 117 ? -6.375 -5.812 -18.125 1 98.19 117 SER A N 1
ATOM 862 C CA . SER A 1 117 ? -5.246 -5.367 -17.312 1 98.19 117 SER A CA 1
ATOM 863 C C . SER A 1 117 ? -5.582 -4.078 -16.562 1 98.19 117 SER A C 1
ATOM 865 O O . SER A 1 117 ? -6.508 -3.359 -16.938 1 98.19 117 SER A O 1
ATOM 867 N N . TYR A 1 118 ? -4.879 -3.844 -15.562 1 98.5 118 TYR A N 1
ATOM 868 C CA . TYR A 1 118 ? -4.844 -2.58 -14.828 1 98.5 118 TYR A CA 1
ATOM 869 C C . TYR A 1 118 ? -3.414 -2.072 -14.688 1 98.5 118 TYR A C 1
ATOM 871 O O . TYR A 1 118 ? -2.482 -2.861 -14.523 1 98.5 118 TYR A O 1
ATOM 879 N N . SER A 1 119 ? -3.273 -0.727 -14.781 1 98.81 119 SER A N 1
ATOM 880 C CA . SER A 1 119 ? -1.947 -0.124 -14.688 1 98.81 119 SER A CA 1
ATOM 881 C C . SER A 1 119 ? -1.929 1.022 -13.68 1 98.81 119 SER A C 1
ATOM 883 O O . SER A 1 119 ? -2.926 1.731 -13.523 1 98.81 119 SER A O 1
ATOM 885 N N . CYS A 1 120 ? -0.842 1.131 -13.016 1 98.88 120 CYS A N 1
ATOM 886 C CA . CYS A 1 120 ? -0.486 2.287 -12.203 1 98.88 120 CYS A CA 1
ATOM 887 C C . CYS A 1 120 ? 0.642 3.084 -12.852 1 98.88 120 CYS A C 1
ATOM 889 O O . CYS A 1 120 ? 1.733 2.557 -13.07 1 98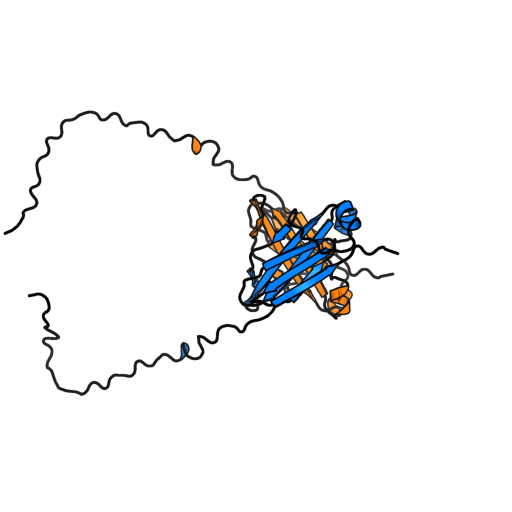.88 120 CYS A O 1
ATOM 891 N N . GLN A 1 121 ? 0.359 4.324 -13.172 1 98.94 121 GLN A N 1
ATOM 892 C CA . GLN A 1 121 ? 1.321 5.227 -13.805 1 98.94 121 GLN A CA 1
ATOM 893 C C . GLN A 1 121 ? 1.763 6.32 -12.828 1 98.94 121 GLN A C 1
ATOM 895 O O . GLN A 1 121 ? 0.933 7.066 -12.312 1 98.94 121 GLN A O 1
ATOM 900 N N . VAL A 1 122 ? 3.098 6.41 -12.617 1 98.94 122 VAL A N 1
ATOM 901 C CA . VAL A 1 122 ? 3.648 7.367 -11.664 1 98.94 122 VAL A CA 1
ATOM 902 C C . VAL A 1 122 ? 4.57 8.344 -12.383 1 98.94 122 VAL A C 1
ATOM 904 O O . VAL A 1 122 ? 5.469 7.938 -13.117 1 98.94 122 VAL A O 1
ATOM 907 N N . THR A 1 123 ? 4.312 9.617 -12.234 1 98.94 123 THR A N 1
ATOM 908 C CA . THR A 1 123 ? 5.16 10.664 -12.797 1 98.94 123 THR A CA 1
ATOM 909 C C . THR A 1 123 ? 5.898 11.414 -11.695 1 98.94 123 THR A C 1
ATOM 911 O O . THR A 1 123 ? 5.285 11.867 -10.727 1 98.94 123 THR A O 1
ATOM 914 N N . HIS A 1 124 ? 7.219 11.438 -11.844 1 98.81 124 HIS A N 1
ATOM 915 C CA . HIS A 1 124 ? 8.102 12.109 -10.898 1 98.81 124 HIS A CA 1
ATOM 916 C C . HIS A 1 124 ? 9.172 12.914 -11.625 1 98.81 124 HIS A C 1
ATOM 918 O O . HIS A 1 124 ? 9.969 12.359 -12.383 1 98.81 124 HIS A O 1
ATOM 924 N N . GLU A 1 125 ? 9.156 14.242 -11.359 1 97.88 125 GLU A N 1
ATOM 925 C CA . GLU A 1 125 ? 10.148 15.125 -11.961 1 97.88 125 GLU A CA 1
ATOM 926 C C . GLU A 1 125 ? 10.242 14.922 -13.469 1 97.88 125 GLU A C 1
ATOM 928 O O . GLU A 1 125 ? 11.336 14.781 -14.016 1 97.88 125 GLU A O 1
ATOM 933 N N . GLY A 1 126 ? 9.109 14.75 -14.023 1 97.38 126 GLY A N 1
ATOM 934 C CA . GLY A 1 126 ? 9.039 14.719 -15.477 1 97.38 126 GLY A CA 1
ATOM 935 C C . GLY A 1 126 ? 9.188 13.32 -16.062 1 97.38 126 GLY A C 1
ATOM 936 O O . GLY A 1 126 ? 9.016 13.125 -17.266 1 97.38 126 GLY A O 1
ATOM 937 N N . SER A 1 127 ? 9.562 12.289 -15.32 1 98.12 127 SER A N 1
ATOM 938 C CA . SER A 1 127 ? 9.68 10.914 -15.781 1 98.12 127 SER A CA 1
ATOM 939 C C . SER A 1 127 ? 8.492 10.07 -15.32 1 98.12 127 SER A C 1
ATOM 941 O O . SER A 1 127 ? 8 10.242 -14.203 1 98.12 127 SER A O 1
ATOM 943 N N . THR A 1 128 ? 8.109 9.172 -16.234 1 98.62 128 THR A N 1
ATOM 944 C CA . THR A 1 128 ? 6.934 8.359 -15.938 1 98.62 128 THR A CA 1
ATOM 945 C C . THR A 1 128 ? 7.293 6.879 -15.906 1 98.62 128 THR A C 1
ATOM 947 O O . THR A 1 128 ? 8.047 6.398 -16.766 1 98.62 128 THR A O 1
ATOM 950 N N . VAL A 1 129 ? 6.863 6.199 -14.898 1 98.5 129 VAL A N 1
ATOM 951 C CA . VAL A 1 129 ? 6.961 4.746 -14.773 1 98.5 129 VAL A CA 1
ATOM 952 C C . VAL A 1 129 ? 5.562 4.137 -14.703 1 98.5 129 VAL A C 1
ATOM 954 O O . VAL A 1 129 ? 4.688 4.66 -14.008 1 98.5 129 VAL A O 1
ATOM 957 N N . GLU A 1 130 ? 5.363 3.018 -15.469 1 98.62 130 GLU A N 1
ATOM 958 C CA . GLU A 1 130 ? 4.074 2.334 -15.453 1 98.62 130 GLU A CA 1
ATOM 959 C C . GLU A 1 130 ? 4.234 0.853 -15.133 1 98.62 130 GLU A C 1
ATOM 961 O O . GLU A 1 130 ? 5.102 0.18 -15.703 1 98.62 130 GLU A O 1
ATOM 966 N N . LYS A 1 131 ? 3.479 0.402 -14.141 1 98.5 131 LYS A N 1
ATOM 967 C CA . LYS A 1 131 ? 3.381 -1.021 -13.828 1 98.5 131 LYS A CA 1
ATOM 968 C C . LYS A 1 131 ? 1.985 -1.557 -14.133 1 98.5 131 LYS A C 1
ATOM 970 O O . LYS A 1 131 ? 0.989 -0.86 -13.938 1 98.5 131 LYS A O 1
ATOM 975 N N . THR A 1 132 ? 1.932 -2.824 -14.625 1 98.06 132 THR A N 1
ATOM 976 C CA . THR A 1 132 ? 0.672 -3.402 -15.078 1 98.06 132 THR A CA 1
ATOM 977 C C . THR A 1 132 ? 0.468 -4.793 -14.484 1 98.06 132 THR A C 1
ATOM 979 O O . THR A 1 132 ? 1.417 -5.57 -14.367 1 98.06 132 THR A O 1
ATOM 982 N N . VAL A 1 133 ? -0.785 -5.051 -14.07 1 97.44 133 VAL A N 1
ATOM 983 C CA . VAL A 1 133 ? -1.178 -6.391 -13.648 1 97.44 133 VAL A CA 1
ATOM 984 C C . VAL A 1 133 ? -2.412 -6.84 -14.43 1 97.44 133 VAL A C 1
ATOM 986 O O . VAL A 1 133 ? -3.162 -6.012 -14.945 1 97.44 1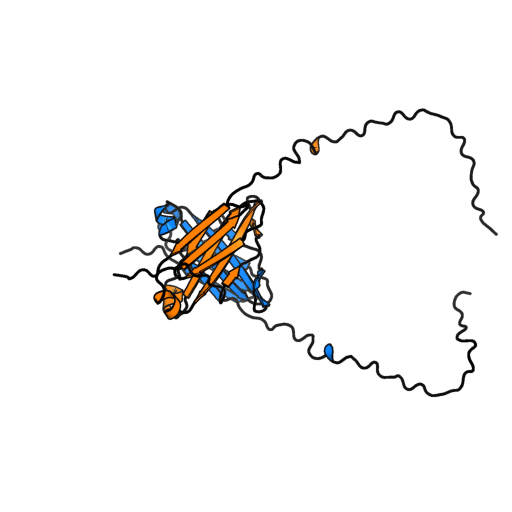33 VAL A O 1
ATOM 989 N N . ALA A 1 134 ? -2.49 -8.094 -14.555 1 96.25 134 ALA A N 1
ATOM 990 C CA . ALA A 1 134 ? -3.627 -8.711 -15.234 1 96.25 134 ALA A CA 1
ATOM 991 C C . ALA A 1 134 ? -4.234 -9.828 -14.383 1 96.25 134 ALA A C 1
ATOM 993 O O . ALA A 1 134 ? -3.52 -10.516 -13.656 1 96.25 134 ALA A O 1
ATOM 994 N N . PRO A 1 135 ? -5.617 -9.922 -14.453 1 93.62 135 PRO A N 1
ATOM 995 C CA . PRO A 1 135 ? -6.219 -11.086 -13.797 1 93.62 135 PRO A CA 1
ATOM 996 C C . PRO A 1 135 ? -5.758 -12.414 -14.398 1 93.62 135 PRO A C 1
ATOM 998 O O . PRO A 1 135 ? -5.562 -12.508 -15.609 1 93.62 135 PRO A O 1
ATOM 1001 N N . THR A 1 136 ? -4.801 -13.148 -13.641 1 74.94 136 THR A N 1
ATOM 1002 C CA . THR A 1 136 ? -4.301 -14.406 -14.18 1 74.94 136 THR A CA 1
ATOM 1003 C C . THR A 1 136 ? -5.449 -15.375 -14.445 1 74.94 136 THR A C 1
ATOM 1005 O O . THR A 1 136 ? -6.34 -15.539 -13.609 1 74.94 136 THR A O 1
ATOM 1008 N N . GLU A 1 137 ? -5.75 -15.648 -15.711 1 53.53 137 GLU A N 1
ATOM 1009 C CA . GLU A 1 137 ? -6.594 -16.797 -16.016 1 53.53 137 GLU A CA 1
ATOM 1010 C C . GLU A 1 137 ? -5.98 -18.094 -15.484 1 53.53 137 GLU A C 1
ATOM 1012 O O . GLU A 1 137 ? -4.773 -18.297 -15.586 1 53.53 137 GLU A O 1
ATOM 1017 N N . CYS A 1 138 ? -6.055 -18.328 -14.094 1 44.59 138 CYS A N 1
ATOM 1018 C CA . CYS A 1 138 ? -5.656 -19.719 -13.898 1 44.59 138 CYS A CA 1
ATOM 1019 C C . CYS A 1 138 ? -6.008 -20.562 -15.125 1 44.59 138 CYS A C 1
ATOM 1021 O O . CYS A 1 138 ? -7.168 -20.625 -15.523 1 44.59 138 CYS A O 1
ATOM 1023 N N . SER A 1 139 ? -5.172 -20.391 -16.016 1 33.06 139 SER A N 1
ATOM 1024 C CA . SER A 1 139 ? -5.438 -21.438 -16.984 1 33.06 139 SER A CA 1
ATOM 1025 C C . SER A 1 139 ? -5.406 -22.812 -16.328 1 33.06 139 SER A C 1
ATOM 1027 O O . SER A 1 139 ? -4.605 -23.062 -15.414 1 33.06 139 SER A O 1
ATOM 1029 N N . MET B 1 1 ? 3.174 73.438 18.578 1 25.78 1 MET B N 1
ATOM 1030 C CA . MET B 1 1 ? 2.332 73.438 19.781 1 25.78 1 MET B CA 1
ATOM 1031 C C . MET B 1 1 ? 1.648 72.062 19.969 1 25.78 1 MET B C 1
ATOM 1033 O O . MET B 1 1 ? 1.479 71.312 19.016 1 25.78 1 MET B O 1
ATOM 1037 N N . ALA B 1 2 ? 1.56 71.625 21.312 1 27.78 2 ALA B N 1
ATOM 1038 C CA . ALA B 1 2 ? 1.209 70.438 22.125 1 27.78 2 ALA B CA 1
ATOM 1039 C C . ALA B 1 2 ? -0.245 70.062 21.906 1 27.78 2 ALA B C 1
ATOM 1041 O O . ALA B 1 2 ? -1.164 70.75 22.281 1 27.78 2 ALA B O 1
ATOM 1042 N N . CYS B 1 3 ? -0.575 69.625 20.594 1 31.7 3 CYS B N 1
ATOM 1043 C CA . CYS B 1 3 ? -1.9 69.062 20.297 1 31.7 3 CYS B CA 1
ATOM 1044 C C . CYS B 1 3 ? -2.344 68.062 21.344 1 31.7 3 CYS B C 1
ATOM 1046 O O . CYS B 1 3 ? -1.791 67 21.438 1 31.7 3 CYS B O 1
ATOM 1048 N N . CYS B 1 4 ? -2.561 68.5 22.734 1 30.98 4 CYS B N 1
ATOM 1049 C CA . CYS B 1 4 ? -3.07 68 24 1 30.98 4 CYS B CA 1
ATOM 1050 C C . CYS B 1 4 ? -4.324 67.188 23.766 1 30.98 4 CYS B C 1
ATOM 1052 O O . CYS B 1 4 ? -5.078 67.438 22.828 1 30.98 4 CYS B O 1
ATOM 1054 N N . ALA B 1 5 ? -4.438 65.938 24.391 1 29.59 5 ALA B N 1
ATOM 1055 C CA . ALA B 1 5 ? -5.219 64.75 24.688 1 29.59 5 ALA B CA 1
ATOM 1056 C C . ALA B 1 5 ? -6.621 65.125 25.156 1 29.59 5 ALA B C 1
ATOM 1058 O O . ALA B 1 5 ? -7.289 64.312 25.812 1 29.59 5 ALA B O 1
ATOM 1059 N N . GLN B 1 6 ? -7.23 66.188 24.547 1 27.39 6 GLN B N 1
ATOM 1060 C CA . GLN B 1 6 ? -8.383 66.625 25.328 1 27.39 6 GLN B CA 1
ATOM 1061 C C . GLN B 1 6 ? -9.383 65.5 25.516 1 27.39 6 GLN B C 1
ATOM 1063 O O . GLN B 1 6 ? -9.766 64.812 24.547 1 27.39 6 GLN B O 1
ATOM 1068 N N . TRP B 1 7 ? -9.344 64.812 26.75 1 32.22 7 TRP B N 1
ATOM 1069 C CA . TRP B 1 7 ? -10.203 63.938 27.547 1 32.22 7 TRP B CA 1
ATOM 1070 C C . TRP B 1 7 ? -11.656 64.375 27.453 1 32.22 7 TRP B C 1
ATOM 1072 O O . TRP B 1 7 ? -12.023 65.438 27.969 1 32.22 7 TRP B O 1
ATOM 1082 N N . LEU B 1 8 ? -12.219 64.625 26.188 1 32.53 8 LEU B N 1
ATOM 1083 C CA . LEU B 1 8 ? -13.594 65.062 26.094 1 32.53 8 LEU B CA 1
ATOM 1084 C C . LEU B 1 8 ? -14.539 64.188 26.906 1 32.53 8 LEU B C 1
ATOM 1086 O O . LEU B 1 8 ? -14.453 62.969 26.844 1 32.53 8 LEU B O 1
ATOM 1090 N N . HIS B 1 9 ? -15.07 64.688 28.062 1 35.16 9 HIS B N 1
ATOM 1091 C CA . HIS B 1 9 ? -16.031 64.375 29.094 1 35.16 9 HIS B CA 1
ATOM 1092 C C . HIS B 1 9 ? -17.328 63.812 28.5 1 35.16 9 HIS B C 1
ATOM 1094 O O . HIS B 1 9 ? -18.156 64.625 28.016 1 35.16 9 HIS B O 1
ATOM 1100 N N . ARG B 1 10 ? -17.344 62.812 27.531 1 33.28 10 ARG B N 1
ATOM 1101 C CA . ARG B 1 10 ? -18.625 62.406 27 1 33.28 10 ARG B CA 1
ATOM 1102 C C . ARG B 1 10 ? -19.578 61.969 28.109 1 33.28 10 ARG B C 1
ATOM 1104 O O . ARG B 1 10 ? -19.188 61.156 28.969 1 33.28 10 ARG B O 1
ATOM 1111 N N . LYS B 1 11 ? -20.609 62.75 28.391 1 36.31 11 LYS B N 1
ATOM 1112 C CA . LYS B 1 11 ? -21.75 62.625 29.281 1 36.31 11 LYS B CA 1
ATOM 1113 C C . LYS B 1 11 ? -22.406 61.25 29.141 1 36.31 11 LYS B C 1
ATOM 1115 O O . LYS B 1 11 ? -22.688 60.781 28.031 1 36.31 11 LYS B O 1
ATOM 1120 N N . ALA B 1 12 ? -22.297 60.219 30.156 1 37.41 12 ALA B N 1
ATOM 1121 C CA . ALA B 1 12 ? -22.594 58.812 30.484 1 37.41 12 ALA B CA 1
ATOM 1122 C C . ALA B 1 12 ? -24.094 58.562 30.484 1 37.41 12 ALA B C 1
ATOM 1124 O O . ALA B 1 12 ? -24.781 58.906 31.453 1 37.41 12 ALA B O 1
ATOM 1125 N N . GLY B 1 13 ? -24.875 59.156 29.516 1 35.59 13 GLY B N 1
ATOM 1126 C CA . GLY B 1 13 ? -26.266 58.812 29.812 1 35.59 13 GLY B CA 1
ATOM 1127 C C . GLY B 1 13 ? -26.484 57.312 29.938 1 35.59 13 GLY B C 1
ATOM 1128 O O . GLY B 1 13 ? -25.781 56.531 29.328 1 35.59 13 GLY B O 1
ATOM 1129 N N . THR B 1 14 ? -27.141 56.75 31.031 1 37.59 14 THR B N 1
ATOM 1130 C CA . THR B 1 14 ? -27.375 55.438 31.641 1 37.59 14 THR B CA 1
ATOM 1131 C C . THR B 1 14 ? -28.188 54.531 30.703 1 37.59 14 THR B C 1
ATOM 1133 O O . THR B 1 14 ? -28.719 53.531 31.141 1 37.59 14 THR B O 1
ATOM 1136 N N . GLN B 1 15 ? -28.281 54.844 29.406 1 34.97 15 GLN B N 1
ATOM 1137 C CA . GLN B 1 15 ? -29.266 53.938 28.812 1 34.97 15 GLN B CA 1
ATOM 1138 C C . GLN B 1 15 ? -28.875 52.5 29.031 1 34.97 15 GLN B C 1
ATOM 1140 O O . GLN B 1 15 ? -27.703 52.125 28.953 1 34.97 15 GLN B O 1
ATOM 1145 N N . THR B 1 16 ? -29.703 51.656 29.781 1 38.81 16 THR B N 1
ATOM 1146 C CA . THR B 1 16 ? -29.719 50.219 30.094 1 38.81 16 THR B CA 1
ATOM 1147 C C . THR B 1 16 ? -29.641 49.375 28.828 1 38.81 16 THR B C 1
ATOM 1149 O O . THR B 1 16 ? -30.562 49.406 28 1 38.81 16 THR B O 1
ATOM 1152 N N . LEU B 1 17 ? -28.547 49.469 28.062 1 38.81 17 LEU B N 1
ATOM 1153 C CA . LEU B 1 17 ? -28.375 48.625 26.891 1 38.81 17 LEU B CA 1
ATOM 1154 C C . LEU B 1 17 ? -28.672 47.156 27.234 1 38.81 17 LEU B C 1
ATOM 1156 O O . LEU B 1 17 ? -28.062 46.594 28.156 1 38.81 17 LEU B O 1
ATOM 1160 N N . GLU B 1 18 ? -30.016 46.781 27.078 1 47.25 18 GLU B N 1
ATOM 1161 C CA . GLU B 1 18 ? -30.375 45.375 27.188 1 47.25 18 GLU B CA 1
ATOM 1162 C C . GLU B 1 18 ? -29.422 44.5 26.391 1 47.25 18 GLU B C 1
ATOM 1164 O O . GLU B 1 18 ? -28.969 44.875 25.312 1 47.25 18 GLU B O 1
ATOM 1169 N N . PRO B 1 19 ? -28.547 43.75 27.125 1 41.12 19 PRO B N 1
ATOM 1170 C CA . PRO B 1 19 ? -27.625 42.812 26.484 1 41.12 19 PRO B CA 1
ATOM 1171 C C . PRO B 1 19 ? -28.266 42.031 25.344 1 41.12 19 PRO B C 1
ATOM 1173 O O . PRO B 1 19 ? -29.359 41.5 25.5 1 41.12 19 PRO B O 1
ATOM 1176 N N . GLN B 1 20 ? -28.312 42.562 24.156 1 35.72 20 GLN B N 1
ATOM 1177 C CA . GLN B 1 20 ? -28.703 41.781 22.984 1 35.72 20 GLN B CA 1
ATOM 1178 C C . GLN B 1 20 ? -28.141 40.344 23.078 1 35.72 20 GLN B C 1
ATOM 1180 O O . GLN B 1 20 ? -26.938 40.156 23.281 1 35.72 20 GLN B O 1
ATOM 1185 N N . LEU B 1 21 ? -28.984 39.344 23.531 1 37.84 21 LEU B N 1
ATOM 1186 C CA . LEU B 1 21 ? -28.688 37.906 23.453 1 37.84 21 LEU B CA 1
ATOM 1187 C C . LEU B 1 21 ? -27.984 37.562 22.141 1 37.84 21 LEU B C 1
ATOM 1189 O O . LEU B 1 21 ? -28.438 37.969 21.062 1 37.84 21 LEU B O 1
ATOM 1193 N N . GLU B 1 22 ? -26.656 37.656 22.078 1 44.34 22 GLU B N 1
ATOM 1194 C CA . GLU B 1 22 ? -25.922 37 21 1 44.34 22 GLU B CA 1
ATOM 1195 C C . GLU B 1 22 ? -26.672 35.781 20.484 1 44.34 22 GLU B C 1
ATOM 1197 O O . GLU B 1 22 ? -26.969 34.844 21.25 1 44.34 22 GLU B O 1
ATOM 1202 N N . ALA B 1 23 ? -27.594 35.938 19.594 1 38.88 23 ALA B N 1
ATOM 1203 C CA . ALA B 1 23 ? -28.109 34.781 18.891 1 38.88 23 ALA B CA 1
ATOM 1204 C C . ALA B 1 23 ? -26.984 33.812 18.516 1 38.88 23 ALA B C 1
ATOM 1206 O O . ALA B 1 23 ? -26.031 34.188 17.844 1 38.88 23 ALA B O 1
ATOM 1207 N N . ALA B 1 24 ? -26.734 32.875 19.438 1 38.47 24 ALA B N 1
ATOM 1208 C CA . ALA B 1 24 ? -25.969 31.703 19.031 1 38.47 24 ALA B CA 1
ATOM 1209 C C . ALA B 1 24 ? -26.391 31.219 17.656 1 38.47 24 ALA B C 1
ATOM 1211 O O . ALA B 1 24 ? -27.578 30.969 17.406 1 38.47 24 ALA B O 1
ATOM 1212 N N . ASP B 1 25 ? -25.891 31.797 16.562 1 38.72 25 ASP B N 1
ATOM 1213 C CA . ASP B 1 25 ? -26.094 31.141 15.281 1 38.72 25 ASP B CA 1
ATOM 1214 C C . ASP B 1 25 ? -26.188 29.625 15.453 1 38.72 25 ASP B C 1
ATOM 1216 O O . ASP B 1 25 ? -25.297 29 16.031 1 38.72 25 ASP B O 1
ATOM 1220 N N . PRO B 1 26 ? -27.375 29 15.422 1 42.84 26 PRO B N 1
ATOM 1221 C CA . PRO B 1 26 ? -27.531 27.547 15.555 1 42.84 26 PRO B CA 1
ATOM 1222 C C . PRO B 1 26 ? -26.562 26.766 14.648 1 42.84 26 PRO B C 1
ATOM 1224 O O . PRO B 1 26 ? -26.656 25.547 14.562 1 42.84 26 PRO B O 1
ATOM 1227 N N . ALA B 1 27 ? -26.062 27.469 13.703 1 42.25 27 ALA B N 1
ATOM 1228 C CA . ALA B 1 27 ? -25.312 26.609 12.781 1 42.25 27 ALA B CA 1
ATOM 1229 C C . ALA B 1 27 ? -24.281 25.781 13.531 1 42.25 27 ALA B C 1
ATOM 1231 O O . ALA B 1 27 ? -23.531 25.016 12.914 1 42.25 27 ALA B O 1
ATOM 1232 N N . CYS B 1 28 ? -23.875 26.391 14.742 1 41.22 28 CYS B N 1
ATOM 1233 C CA . CYS B 1 28 ? -23.078 25.406 15.477 1 41.22 28 CYS B CA 1
ATOM 1234 C C . CYS B 1 28 ? -23.922 24.188 15.836 1 41.22 28 CYS B C 1
ATOM 1236 O O . CYS B 1 28 ? -24.188 23.938 17.016 1 41.22 28 CYS B O 1
ATOM 1238 N N . GLY B 1 29 ? -25.297 24.297 15.461 1 39.66 29 GLY B N 1
ATOM 1239 C CA . GLY B 1 29 ? -26.078 23.188 15.992 1 39.66 29 GLY B CA 1
ATOM 1240 C C . GLY B 1 29 ? -25.234 21.969 16.328 1 39.66 29 GLY B C 1
ATOM 1241 O O . GLY B 1 29 ? -24.875 21.75 17.484 1 39.66 29 GLY B O 1
ATOM 1242 N N . ALA B 1 30 ? -25.688 20.75 15.664 1 41.5 30 ALA B N 1
ATOM 1243 C CA . ALA B 1 30 ? -25.125 19.406 15.836 1 41.5 30 ALA B CA 1
ATOM 1244 C C . ALA B 1 30 ? -23.625 19.406 15.555 1 41.5 30 ALA B C 1
ATOM 1246 O O . ALA B 1 30 ? -23.203 19.047 14.461 1 41.5 30 ALA B O 1
ATOM 1247 N N . CYS B 1 31 ? -22.891 20.328 15.57 1 43.19 31 CYS B N 1
ATOM 1248 C CA . CYS B 1 31 ? -21.469 20.516 15.305 1 43.19 31 CYS B CA 1
ATOM 1249 C C . CYS B 1 31 ? -20.656 19.344 15.836 1 43.19 31 CYS B C 1
ATOM 1251 O O . CYS B 1 31 ? -19.594 19.031 15.305 1 43.19 31 CYS B O 1
ATOM 1253 N N . GLY B 1 32 ? -20.781 19.109 17.172 1 46.16 32 GLY B N 1
ATOM 1254 C CA . GLY B 1 32 ? -19.938 18.234 17.969 1 46.16 32 GLY B CA 1
ATOM 1255 C C . GLY B 1 32 ? -19.984 16.781 17.516 1 46.16 32 GLY B C 1
ATOM 1256 O O . GLY B 1 32 ? -19.453 15.906 18.188 1 46.16 32 GLY B O 1
ATOM 1257 N N . ALA B 1 33 ? -21.109 16.328 17.141 1 55.47 33 ALA B N 1
ATOM 1258 C CA . ALA B 1 33 ? -21.078 14.883 17 1 55.47 33 ALA B CA 1
ATOM 1259 C C . ALA B 1 33 ? -19.906 14.438 16.125 1 55.47 33 ALA B C 1
ATOM 1261 O O . ALA B 1 33 ? -19.938 14.633 14.906 1 55.47 33 ALA B O 1
ATOM 1262 N N . GLY B 1 34 ? -18.828 14.664 16.547 1 70.06 34 GLY B N 1
ATOM 1263 C CA . GLY B 1 34 ? -17.609 14.234 15.891 1 70.06 34 GLY B CA 1
ATOM 1264 C C . GLY B 1 34 ? -17.797 13 15.031 1 70.06 34 GLY B C 1
ATOM 1265 O O . GLY B 1 34 ? -18.828 12.328 15.117 1 70.06 34 GLY B O 1
ATOM 1266 N N . GLN B 1 35 ? -17.266 12.852 13.82 1 87.69 35 GLN B N 1
ATOM 1267 C CA . GLN B 1 35 ? -17.281 11.641 13.008 1 87.69 35 GLN B CA 1
ATOM 1268 C C . GLN B 1 35 ? -17.125 10.391 13.875 1 87.69 35 GLN B C 1
ATOM 1270 O O . GLN B 1 35 ? -16.312 10.359 14.797 1 87.69 35 GLN B O 1
ATOM 1275 N N . PRO B 1 36 ? -18.172 9.57 13.781 1 93.56 36 PRO B N 1
ATOM 1276 C CA . PRO B 1 36 ? -18.078 8.336 14.562 1 93.56 36 PRO B CA 1
ATOM 1277 C C . PRO B 1 36 ? -16.781 7.57 14.305 1 93.56 36 PRO B C 1
ATOM 1279 O O . PRO B 1 36 ? -16.219 7.66 13.219 1 93.56 36 PRO B O 1
ATOM 1282 N N . LYS B 1 37 ? -16.391 6.883 15.359 1 96.56 37 LYS B N 1
ATOM 1283 C CA . LYS B 1 37 ? -15.25 5.98 15.227 1 96.56 37 LYS B CA 1
ATOM 1284 C C . LYS B 1 37 ? -15.492 4.953 14.117 1 96.56 37 LYS B C 1
ATOM 1286 O O . LYS B 1 37 ? -16.594 4.43 13.977 1 96.56 37 LYS B O 1
ATOM 1291 N N . ALA B 1 38 ? -14.492 4.684 13.297 1 98.12 38 ALA B N 1
ATOM 1292 C CA . ALA B 1 38 ? -14.508 3.641 12.273 1 98.12 38 ALA B CA 1
ATOM 1293 C C . ALA B 1 38 ? -13.234 2.801 12.336 1 98.12 38 ALA B C 1
ATOM 1295 O O . ALA B 1 38 ? -12.125 3.328 12.195 1 98.12 38 ALA B O 1
ATOM 1296 N N . ASN B 1 39 ? -13.383 1.482 12.594 1 98.25 39 ASN B N 1
ATOM 1297 C CA . ASN B 1 39 ? -12.242 0.58 12.625 1 98.25 39 ASN B CA 1
ATOM 1298 C C . ASN B 1 39 ? -11.633 0.398 11.242 1 98.25 39 ASN B C 1
ATOM 1300 O O . ASN B 1 39 ? -12.344 0.422 10.234 1 98.25 39 ASN B O 1
ATOM 1304 N N . PRO B 1 40 ? -10.352 0.152 11.164 1 98.75 40 PRO B N 1
ATOM 1305 C CA . PRO B 1 40 ? -9.68 0.048 9.867 1 98.75 40 PRO B CA 1
ATOM 1306 C C . PRO B 1 40 ? -10 -1.258 9.141 1 98.75 40 PRO B C 1
ATOM 1308 O O . PRO B 1 40 ? -10.211 -2.289 9.781 1 98.75 40 PRO B O 1
ATOM 1311 N N . THR B 1 41 ? -10.102 -1.137 7.863 1 98.12 41 THR B N 1
ATOM 1312 C CA . THR B 1 41 ? -9.961 -2.301 6.992 1 98.12 41 THR B CA 1
ATOM 1313 C C . THR B 1 41 ? -8.484 -2.59 6.715 1 98.12 41 THR B C 1
ATOM 1315 O O . THR B 1 41 ? -7.754 -1.716 6.25 1 98.12 41 THR B O 1
ATOM 1318 N N . VAL B 1 42 ? -8.062 -3.832 7.051 1 98.69 42 VAL B N 1
ATOM 1319 C CA . VAL B 1 42 ? -6.656 -4.207 6.898 1 98.69 42 VAL B CA 1
ATOM 1320 C C . VAL B 1 42 ? -6.523 -5.285 5.828 1 98.69 42 VAL B C 1
ATOM 1322 O O . VAL B 1 42 ? -7.238 -6.285 5.852 1 98.69 42 VAL B O 1
ATOM 1325 N N . THR B 1 43 ? -5.695 -5.039 4.871 1 98.38 43 THR B N 1
ATOM 1326 C CA . THR B 1 43 ? -5.391 -6.02 3.836 1 98.38 43 THR B CA 1
ATOM 1327 C C . THR B 1 43 ? -3.885 -6.195 3.682 1 98.38 43 THR B C 1
ATOM 1329 O O . THR B 1 43 ? -3.146 -5.211 3.584 1 98.38 43 THR B O 1
ATOM 1332 N N . LEU B 1 44 ? -3.432 -7.422 3.668 1 98.62 44 LEU B N 1
ATOM 1333 C CA . LEU B 1 44 ? -2.016 -7.742 3.516 1 98.62 44 LEU B CA 1
ATOM 1334 C C . LEU B 1 44 ? -1.75 -8.398 2.164 1 98.62 44 LEU B C 1
ATOM 1336 O O . LEU B 1 44 ? -2.412 -9.375 1.803 1 98.62 44 LEU B O 1
ATOM 1340 N N . PHE B 1 45 ? -0.793 -7.824 1.435 1 97.88 45 PHE B N 1
ATOM 1341 C CA . PHE B 1 45 ? -0.433 -8.312 0.108 1 97.88 45 PHE B CA 1
ATOM 1342 C C . PHE B 1 45 ? 0.923 -9 0.135 1 97.88 45 PHE B C 1
ATOM 1344 O O . PHE B 1 45 ? 1.916 -8.422 0.575 1 97.88 45 PHE B O 1
ATOM 1351 N N . PRO B 1 46 ? 0.904 -10.242 -0.33 1 97.56 46 PRO B N 1
ATOM 1352 C CA . PRO B 1 46 ? 2.205 -10.891 -0.506 1 97.56 46 PRO B CA 1
ATOM 1353 C C . PRO B 1 46 ? 3.02 -10.281 -1.646 1 97.56 46 PRO B C 1
ATOM 1355 O O . PRO B 1 46 ? 2.504 -9.461 -2.408 1 97.56 46 PRO B O 1
ATOM 1358 N N . PRO B 1 47 ? 4.305 -10.594 -1.71 1 97.19 47 PRO B N 1
ATOM 1359 C CA . PRO B 1 47 ? 5.094 -10.094 -2.84 1 97.19 47 PRO B CA 1
ATOM 1360 C C . PRO B 1 47 ? 4.449 -10.414 -4.191 1 97.19 47 PRO B C 1
ATOM 1362 O O . PRO B 1 47 ? 3.863 -11.484 -4.363 1 97.19 47 PRO B O 1
ATOM 1365 N N . SER B 1 48 ? 4.566 -9.43 -5.074 1 92.81 48 SER B N 1
ATOM 1366 C CA . SER B 1 48 ? 4.07 -9.695 -6.418 1 92.81 48 SER B CA 1
ATOM 1367 C C . SER B 1 48 ? 4.98 -10.68 -7.16 1 92.81 48 SER B C 1
ATOM 1369 O O . SER B 1 48 ? 6.164 -10.789 -6.84 1 92.81 48 SER B O 1
ATOM 1371 N N . SER B 1 49 ? 4.375 -11.367 -8.102 1 91.12 49 SER B N 1
ATOM 1372 C CA . SER B 1 49 ? 5.18 -12.258 -8.93 1 91.12 49 SER B CA 1
ATOM 1373 C C . SER B 1 49 ? 6.285 -11.492 -9.656 1 91.12 49 SER B C 1
ATOM 1375 O O . SER B 1 49 ? 7.395 -12.008 -9.828 1 91.12 49 SER B O 1
ATOM 1377 N N . GLU B 1 50 ? 5.973 -10.297 -10.102 1 91.69 50 GLU B N 1
ATOM 1378 C CA . GLU B 1 50 ? 6.957 -9.453 -10.781 1 91.69 50 GLU B CA 1
ATOM 1379 C C . GLU B 1 50 ? 8.148 -9.164 -9.875 1 91.69 50 GLU B C 1
ATOM 1381 O O . GLU B 1 50 ? 9.297 -9.211 -10.32 1 91.69 50 GLU B O 1
ATOM 1386 N N . GLU B 1 51 ? 7.906 -8.844 -8.641 1 95.75 51 GLU B N 1
ATOM 1387 C CA . GLU B 1 51 ? 8.977 -8.586 -7.684 1 95.75 51 GLU B CA 1
ATOM 1388 C C . GLU B 1 51 ? 9.859 -9.812 -7.5 1 95.75 51 GLU B C 1
ATOM 1390 O O . GLU B 1 51 ? 11.086 -9.719 -7.535 1 95.75 51 GLU B O 1
ATOM 1395 N N . LEU B 1 52 ? 9.164 -10.93 -7.309 1 95 52 LEU B N 1
ATOM 1396 C CA . LEU B 1 52 ? 9.922 -12.156 -7.07 1 95 52 LEU B CA 1
ATOM 1397 C C . LEU B 1 52 ? 10.797 -12.5 -8.266 1 95 52 LEU B C 1
ATOM 1399 O O . LEU B 1 52 ? 11.93 -12.945 -8.102 1 95 52 LEU B O 1
ATOM 1403 N N . GLN B 1 53 ? 10.289 -12.297 -9.461 1 94.5 53 GLN B N 1
ATOM 1404 C CA . GLN B 1 53 ? 11.07 -12.531 -10.68 1 94.5 53 GLN B CA 1
ATOM 1405 C C . GLN B 1 53 ? 12.242 -11.562 -10.766 1 94.5 53 GLN B C 1
ATOM 1407 O O . GLN B 1 53 ? 13.273 -11.891 -11.359 1 94.5 53 GLN B O 1
ATOM 1412 N N . ALA B 1 54 ? 12.109 -10.383 -10.172 1 95.38 54 ALA B N 1
ATOM 1413 C CA . ALA B 1 54 ? 13.18 -9.383 -10.156 1 95.38 54 ALA B CA 1
ATOM 1414 C C . ALA B 1 54 ? 14.055 -9.539 -8.922 1 95.38 54 ALA B C 1
ATOM 1416 O O . ALA B 1 54 ? 14.789 -8.617 -8.555 1 95.38 54 ALA B O 1
ATOM 1417 N N . ASN B 1 55 ? 13.945 -10.625 -8.195 1 96.94 55 ASN B N 1
ATOM 1418 C CA . ASN B 1 55 ? 14.734 -10.969 -7.016 1 96.94 55 ASN B CA 1
ATOM 1419 C C . ASN B 1 55 ? 14.484 -9.984 -5.875 1 96.94 55 ASN B C 1
ATOM 1421 O O . ASN B 1 55 ? 15.43 -9.555 -5.207 1 96.94 55 ASN B O 1
ATOM 1425 N N . LYS B 1 56 ? 13.25 -9.508 -5.75 1 97.31 56 LYS B N 1
ATOM 1426 C CA . LYS B 1 56 ? 12.766 -8.656 -4.668 1 97.31 56 LYS B CA 1
ATOM 1427 C C . LYS B 1 56 ? 11.508 -9.242 -4.027 1 97.31 56 LYS B C 1
ATOM 1429 O O . LYS B 1 56 ? 10.812 -10.055 -4.641 1 97.31 56 LYS B O 1
ATOM 1434 N N . ALA B 1 57 ? 11.32 -8.914 -2.783 1 98.06 57 ALA B N 1
ATOM 1435 C CA . ALA B 1 57 ? 10.102 -9.312 -2.082 1 98.06 57 ALA B CA 1
ATOM 1436 C C . ALA B 1 57 ? 9.633 -8.211 -1.134 1 98.06 57 ALA B C 1
ATOM 1438 O O . ALA B 1 57 ? 10.336 -7.855 -0.189 1 98.06 57 ALA B O 1
ATOM 1439 N N . THR B 1 58 ? 8.492 -7.684 -1.382 1 98.69 58 THR B N 1
ATOM 1440 C CA . THR B 1 58 ? 7.898 -6.645 -0.547 1 98.69 58 THR B CA 1
ATOM 1441 C C . THR B 1 58 ? 6.473 -7.016 -0.16 1 98.69 58 THR B C 1
ATOM 1443 O O . THR B 1 58 ? 5.691 -7.465 -1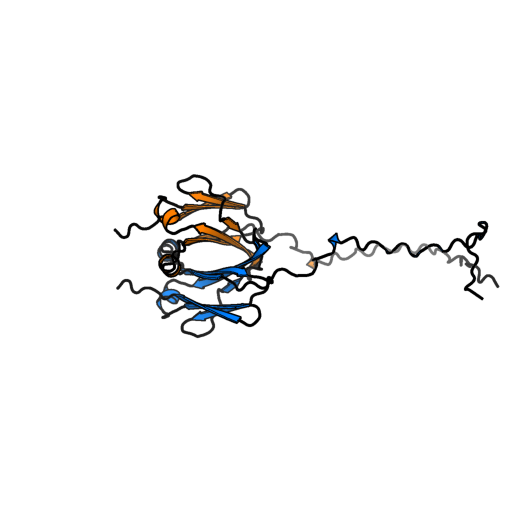.002 1 98.69 58 THR B O 1
ATOM 1446 N N . LEU B 1 59 ? 6.195 -6.945 1.094 1 98.69 59 LEU B N 1
ATOM 1447 C CA . LEU B 1 59 ? 4.832 -7.094 1.588 1 98.69 59 LEU B CA 1
ATOM 1448 C C . LEU B 1 59 ? 4.211 -5.734 1.882 1 98.69 59 LEU B C 1
ATOM 1450 O O . LEU B 1 59 ? 4.875 -4.844 2.416 1 98.69 59 LEU B O 1
ATOM 1454 N N . VAL B 1 60 ? 3 -5.57 1.521 1 98.81 60 VAL B N 1
ATOM 1455 C CA . VAL B 1 60 ? 2.326 -4.301 1.764 1 98.81 60 VAL B CA 1
ATOM 1456 C C . VAL B 1 60 ? 1.072 -4.531 2.604 1 98.81 60 VAL B C 1
ATOM 1458 O O . VAL B 1 60 ? 0.259 -5.402 2.291 1 98.81 60 VAL B O 1
ATOM 1461 N N . CYS B 1 61 ? 0.961 -3.834 3.645 1 98.88 61 CYS B N 1
ATOM 1462 C CA . CYS B 1 61 ? -0.21 -3.793 4.512 1 98.88 61 CYS B CA 1
ATOM 1463 C C . CYS B 1 61 ? -1.001 -2.508 4.301 1 98.88 61 CYS B C 1
ATOM 1465 O O . CYS B 1 61 ? -0.549 -1.427 4.684 1 98.88 61 CYS B O 1
ATOM 1467 N N . LEU B 1 62 ? -2.115 -2.568 3.664 1 98.81 62 LEU B N 1
ATOM 1468 C CA . LEU B 1 62 ? -2.996 -1.427 3.441 1 98.81 62 LEU B CA 1
ATOM 1469 C C . LEU B 1 62 ? -3.975 -1.263 4.602 1 98.81 62 LEU B C 1
ATOM 1471 O O . LEU B 1 62 ? -4.668 -2.213 4.969 1 98.81 62 LEU B O 1
ATOM 1475 N N . ILE B 1 63 ? -3.982 -0.086 5.191 1 98.88 63 ILE B N 1
ATOM 1476 C CA . ILE B 1 63 ? -4.883 0.283 6.281 1 98.88 63 ILE B CA 1
ATOM 1477 C C . ILE B 1 63 ? -5.797 1.421 5.832 1 98.88 63 ILE B C 1
ATOM 1479 O O . ILE B 1 63 ? -5.332 2.535 5.582 1 98.88 63 ILE B O 1
ATOM 1483 N N . SER B 1 64 ? -7.09 1.158 5.754 1 98.69 64 SER B N 1
ATOM 1484 C CA . SER B 1 64 ? -7.961 2.186 5.191 1 98.69 64 SER B CA 1
ATOM 1485 C C . SER B 1 64 ? -9.25 2.316 5.996 1 98.69 64 SER B C 1
ATOM 1487 O O . SER B 1 64 ? -9.523 1.499 6.875 1 98.69 64 SER B O 1
ATOM 1489 N N . ASP B 1 65 ? -9.938 3.402 5.809 1 98.38 65 ASP B N 1
ATOM 1490 C CA . ASP B 1 65 ? -11.312 3.635 6.254 1 98.38 65 ASP B CA 1
ATOM 1491 C C . ASP B 1 65 ? -11.391 3.719 7.777 1 98.38 65 ASP B C 1
ATOM 1493 O O . ASP B 1 65 ? -12.352 3.244 8.383 1 98.38 65 ASP B O 1
ATOM 1497 N N . PHE B 1 66 ? -10.383 4.223 8.375 1 98.62 66 PHE B N 1
ATOM 1498 C CA . PHE B 1 66 ? -10.414 4.309 9.828 1 98.62 66 PHE B CA 1
ATOM 1499 C C . PHE B 1 66 ? -10.539 5.762 10.281 1 98.62 66 PHE B C 1
ATOM 1501 O O . PHE B 1 66 ? -10.188 6.68 9.539 1 98.62 66 PHE B O 1
ATOM 1508 N N . TYR B 1 67 ? -11.125 5.938 11.461 1 98.31 67 TYR B N 1
ATOM 1509 C CA . TYR B 1 67 ? -11.281 7.211 12.164 1 98.31 67 TYR B CA 1
ATOM 1510 C C . TYR B 1 67 ? -11.336 7.004 13.672 1 98.31 67 TYR B C 1
ATOM 1512 O O . TYR B 1 67 ? -12.039 6.117 14.156 1 98.31 67 TYR B O 1
ATOM 1520 N N . PRO B 1 68 ? -10.773 7.84 14.414 1 97.75 68 PRO B N 1
ATOM 1521 C CA . PRO B 1 68 ? -9.867 8.93 14.039 1 97.75 68 PRO B CA 1
ATOM 1522 C C . PRO B 1 68 ? -8.602 8.438 13.344 1 97.75 68 PRO B C 1
ATOM 1524 O O . PRO B 1 68 ? -8.461 7.242 13.078 1 97.75 68 PRO B O 1
ATOM 1527 N N . GLY B 1 69 ? -7.633 9.258 12.984 1 97.75 69 GLY B N 1
ATOM 1528 C CA . GLY B 1 69 ? -6.59 9.023 12 1 97.75 69 GLY B CA 1
ATOM 1529 C C . GLY B 1 69 ? -5.301 8.5 12.609 1 97.75 69 GLY B C 1
ATOM 1530 O O . GLY B 1 69 ? -4.219 8.727 12.062 1 97.75 69 GLY B O 1
ATOM 1531 N N . ALA B 1 70 ? -5.344 7.871 13.727 1 97.88 70 ALA B N 1
ATOM 1532 C CA . ALA B 1 70 ? -4.137 7.312 14.336 1 97.88 70 ALA B CA 1
ATOM 1533 C C . ALA B 1 70 ? -4.195 5.789 14.383 1 97.88 70 ALA B C 1
ATOM 1535 O O . ALA B 1 70 ? -5.211 5.215 14.781 1 97.88 70 ALA B O 1
ATOM 1536 N N . VAL B 1 71 ? -3.088 5.18 13.922 1 98.62 71 VAL B N 1
ATOM 1537 C CA . VAL B 1 71 ? -2.947 3.732 14.023 1 98.62 71 VAL B CA 1
ATOM 1538 C C . VAL B 1 71 ? -1.513 3.379 14.414 1 98.62 71 VAL B C 1
ATOM 1540 O O . VAL B 1 71 ? -0.595 4.18 14.219 1 98.62 71 VAL B O 1
ATOM 1543 N N . THR B 1 72 ? -1.354 2.252 15.055 1 98.69 72 THR B N 1
ATOM 1544 C CA . THR B 1 72 ? -0.053 1.628 15.258 1 98.69 72 THR B CA 1
ATOM 1545 C C . THR B 1 72 ? 0.06 0.332 14.461 1 98.69 72 THR B C 1
ATOM 1547 O O . THR B 1 72 ? -0.877 -0.468 14.438 1 98.69 72 THR B O 1
ATOM 1550 N N . VAL B 1 73 ? 1.243 0.153 13.82 1 98.88 73 VAL B N 1
ATOM 1551 C CA . VAL B 1 73 ? 1.441 -1.014 12.961 1 98.88 73 VAL B CA 1
ATOM 1552 C C . VAL B 1 73 ? 2.654 -1.807 13.445 1 98.88 73 VAL B C 1
ATOM 1554 O O . VAL B 1 73 ? 3.703 -1.229 13.742 1 98.88 73 VAL B O 1
ATOM 1557 N N . ALA B 1 74 ? 2.484 -3.076 13.594 1 98.88 74 ALA B N 1
ATOM 1558 C CA . ALA B 1 74 ? 3.578 -3.99 13.914 1 98.88 74 ALA B CA 1
ATOM 1559 C C . ALA B 1 74 ? 3.639 -5.145 12.914 1 98.88 74 ALA B C 1
ATOM 1561 O O . ALA B 1 74 ? 2.602 -5.66 12.492 1 98.88 74 ALA B O 1
ATOM 1562 N N . TRP B 1 75 ? 4.84 -5.52 12.586 1 98.94 75 TRP B N 1
ATOM 1563 C CA . TRP B 1 75 ? 5.07 -6.664 11.711 1 98.94 75 TRP B CA 1
ATOM 1564 C C . TRP B 1 75 ? 5.625 -7.848 12.5 1 98.94 75 TRP B C 1
ATOM 1566 O O . TRP B 1 75 ? 6.371 -7.664 13.469 1 98.94 75 TRP B O 1
ATOM 1576 N N . LYS B 1 76 ? 5.277 -9.023 12.07 1 98.88 76 LYS B N 1
ATOM 1577 C CA . LYS B 1 76 ? 5.805 -10.242 12.672 1 98.88 76 LYS B CA 1
ATOM 1578 C C . LYS B 1 76 ? 6.199 -11.258 11.602 1 98.88 76 LYS B C 1
ATOM 1580 O O . LYS B 1 76 ? 5.52 -11.391 10.586 1 98.88 76 LYS B O 1
ATOM 1585 N N . ALA B 1 77 ? 7.297 -11.898 11.773 1 98.62 77 ALA B N 1
ATOM 1586 C CA . ALA B 1 77 ? 7.691 -13.109 11.062 1 98.62 77 ALA B CA 1
ATOM 1587 C C . ALA B 1 77 ? 7.621 -14.328 11.969 1 98.62 77 ALA B C 1
ATOM 1589 O O . ALA B 1 77 ? 8.32 -14.398 12.984 1 98.62 77 ALA B O 1
ATOM 1590 N N . ASP B 1 78 ? 6.801 -15.266 11.609 1 98.38 78 ASP B N 1
ATOM 1591 C CA . ASP B 1 78 ? 6.59 -16.453 12.445 1 98.38 78 ASP B CA 1
ATOM 1592 C C . ASP B 1 78 ? 6.234 -16.047 13.875 1 98.38 78 ASP B C 1
ATOM 1594 O O . ASP B 1 78 ? 6.73 -16.656 14.836 1 98.38 78 ASP B O 1
ATOM 1598 N N . GLY B 1 79 ? 5.512 -15.008 13.969 1 98.06 79 GLY B N 1
ATOM 1599 C CA . GLY B 1 79 ? 5.031 -14.594 15.281 1 98.06 79 GLY B CA 1
ATOM 1600 C C . GLY B 1 79 ? 6.02 -13.719 16.031 1 98.06 79 GLY B C 1
ATOM 1601 O O . GLY B 1 79 ? 5.699 -13.172 17.078 1 98.06 79 GLY B O 1
ATOM 1602 N N . SER B 1 80 ? 7.195 -13.539 15.445 1 98.38 80 SER B N 1
ATOM 1603 C CA . SER B 1 80 ? 8.227 -12.719 16.078 1 98.38 80 SER B CA 1
ATOM 1604 C C . SER B 1 80 ? 8.305 -11.336 15.438 1 98.38 80 SER B C 1
ATOM 1606 O O . SER B 1 80 ? 8.211 -11.211 14.211 1 98.38 80 SER B O 1
ATOM 1608 N N . PRO B 1 81 ? 8.523 -10.352 16.219 1 98.5 81 PRO B N 1
ATOM 1609 C CA . PRO B 1 81 ? 8.547 -8.977 15.703 1 98.5 81 PRO B CA 1
ATOM 1610 C C . PRO B 1 81 ? 9.648 -8.766 14.672 1 98.5 81 PRO B C 1
ATOM 1612 O O . PRO B 1 81 ? 10.75 -9.305 14.812 1 98.5 81 PRO B O 1
ATOM 1615 N N . VAL B 1 82 ? 9.297 -8.07 13.633 1 98.44 82 VAL B N 1
ATOM 1616 C CA . VAL B 1 82 ? 10.234 -7.617 12.609 1 98.44 82 VAL B CA 1
ATOM 1617 C C . VAL B 1 82 ? 10.234 -6.09 12.555 1 98.44 82 VAL B C 1
ATOM 1619 O O . VAL B 1 82 ? 9.172 -5.469 12.445 1 98.44 82 VAL B O 1
ATOM 1622 N N . LYS B 1 83 ? 11.406 -5.43 12.578 1 97.38 83 LYS B N 1
ATOM 1623 C CA . LYS B 1 83 ? 11.477 -3.973 12.555 1 97.38 83 LYS B CA 1
ATOM 1624 C C . LYS B 1 83 ? 12.258 -3.479 11.352 1 97.38 83 LYS B C 1
ATOM 1626 O O . LYS B 1 83 ? 11.953 -2.424 10.789 1 97.38 83 LYS B O 1
ATOM 1631 N N . ALA B 1 84 ? 13.289 -4.27 11.008 1 97.06 84 ALA B N 1
ATOM 1632 C CA . ALA B 1 84 ? 14.117 -3.869 9.867 1 97.06 84 ALA B CA 1
ATOM 1633 C C . ALA B 1 84 ? 13.328 -3.961 8.562 1 97.06 84 ALA B C 1
ATOM 1635 O O . ALA B 1 84 ? 12.578 -4.918 8.344 1 97.06 84 ALA B O 1
ATOM 1636 N N . GLY B 1 85 ? 13.492 -2.955 7.68 1 97.94 85 GLY B N 1
ATOM 1637 C CA . GLY B 1 85 ? 12.875 -2.998 6.363 1 97.94 85 GLY B CA 1
ATOM 1638 C C . GLY B 1 85 ? 11.422 -2.549 6.371 1 97.94 85 GLY B C 1
ATOM 1639 O O . GLY B 1 85 ? 10.719 -2.691 5.367 1 97.94 85 GLY B O 1
ATOM 1640 N N . VAL B 1 86 ? 11.039 -2.053 7.602 1 98.81 86 VAL B N 1
ATOM 1641 C CA . VAL B 1 86 ? 9.648 -1.641 7.742 1 98.81 86 VAL B CA 1
ATOM 1642 C C . VAL B 1 86 ? 9.523 -0.135 7.516 1 98.81 86 VAL B C 1
ATOM 1644 O O . VAL B 1 86 ? 10.312 0.645 8.062 1 98.81 86 VAL B O 1
ATOM 1647 N N . GLU B 1 87 ? 8.641 0.307 6.664 1 98.75 87 GLU B N 1
ATOM 1648 C CA . GLU B 1 87 ? 8.258 1.705 6.484 1 98.75 87 GLU B CA 1
ATOM 1649 C C . GLU B 1 87 ? 6.742 1.876 6.547 1 98.75 87 GLU B C 1
ATOM 1651 O O . GLU B 1 87 ? 6 1.113 5.922 1 98.75 87 GLU B O 1
ATOM 1656 N N . THR B 1 88 ? 6.258 2.836 7.305 1 98.56 88 THR B N 1
ATOM 1657 C CA . THR B 1 88 ? 4.84 3.146 7.438 1 98.56 88 THR B CA 1
ATOM 1658 C C . THR B 1 88 ? 4.57 4.609 7.082 1 98.56 88 THR B C 1
ATOM 1660 O O . THR B 1 88 ? 5.246 5.508 7.59 1 98.56 88 THR B O 1
ATOM 1663 N N . THR B 1 89 ? 3.646 4.824 6.203 1 98.38 89 THR B N 1
ATOM 1664 C CA . THR B 1 89 ? 3.299 6.191 5.84 1 98.38 89 THR B CA 1
ATOM 1665 C C . THR B 1 89 ? 2.463 6.848 6.938 1 98.38 89 THR B C 1
ATOM 1667 O O . THR B 1 89 ? 1.778 6.156 7.699 1 98.38 89 THR B O 1
ATOM 1670 N N . THR B 1 90 ? 2.557 8.242 6.934 1 97.19 90 THR B N 1
ATOM 1671 C CA . THR B 1 90 ? 1.604 8.977 7.762 1 97.19 90 THR B CA 1
ATOM 1672 C C . THR B 1 90 ? 0.193 8.859 7.195 1 97.19 90 THR B C 1
ATOM 1674 O O . THR B 1 90 ? 0.003 8.891 5.977 1 97.19 90 THR B O 1
ATOM 1677 N N . PRO B 1 91 ? -0.746 8.641 8.086 1 98.56 91 PRO B N 1
ATOM 1678 C CA . PRO B 1 91 ? -2.123 8.547 7.594 1 98.56 91 PRO B CA 1
ATOM 1679 C C . PRO B 1 91 ? -2.551 9.781 6.801 1 98.56 91 PRO B C 1
ATOM 1681 O O . PRO B 1 91 ? -2.193 10.898 7.164 1 98.56 91 PRO B O 1
ATOM 1684 N N . SER B 1 92 ? -3.285 9.547 5.777 1 98.25 92 SER B N 1
ATOM 1685 C CA . SER B 1 92 ? -3.826 10.578 4.898 1 98.25 92 SER B CA 1
ATOM 1686 C C . SER B 1 92 ? -5.348 10.5 4.82 1 98.25 92 SER B C 1
ATOM 1688 O O . SER B 1 92 ? -5.914 9.406 4.785 1 98.25 92 SER B O 1
ATOM 1690 N N . LYS B 1 93 ? -5.934 11.641 4.766 1 97.94 93 LYS B N 1
ATOM 1691 C CA . LYS B 1 93 ? -7.391 11.664 4.66 1 97.94 93 LYS B CA 1
ATOM 1692 C C . LYS B 1 93 ? -7.848 11.18 3.289 1 97.94 93 LYS B C 1
ATOM 1694 O O . LYS B 1 93 ? -7.301 11.586 2.262 1 97.94 93 LYS B O 1
ATOM 1699 N N . GLN B 1 94 ? -8.805 10.242 3.336 1 97.88 94 GLN B N 1
ATOM 1700 C CA . GLN B 1 94 ? -9.422 9.734 2.115 1 97.88 94 GLN B CA 1
ATOM 1701 C C . GLN B 1 94 ? -10.57 10.641 1.662 1 97.88 94 GLN B C 1
ATOM 1703 O O . GLN B 1 94 ? -10.984 11.539 2.393 1 97.88 94 GLN B O 1
ATOM 1708 N N . SER B 1 95 ? -11.094 10.391 0.479 1 96.62 95 SER B N 1
ATOM 1709 C CA . SER B 1 95 ? -12.211 11.148 -0.076 1 96.62 95 SER B CA 1
ATOM 1710 C C . SER B 1 95 ? -13.453 11.023 0.794 1 96.62 95 SER B C 1
ATOM 1712 O O . SER B 1 95 ? -14.305 11.914 0.803 1 96.62 95 SER B O 1
ATOM 1714 N N . ASN B 1 96 ? -13.625 9.953 1.576 1 96.5 96 ASN B N 1
ATOM 1715 C CA . ASN B 1 96 ? -14.789 9.727 2.428 1 96.5 96 ASN B CA 1
ATOM 1716 C C . ASN B 1 96 ? -14.578 10.305 3.824 1 96.5 96 ASN B C 1
ATOM 1718 O O . ASN B 1 96 ? -15.32 9.977 4.75 1 96.5 96 ASN B O 1
ATOM 1722 N N . ASN B 1 97 ? -13.508 11.023 4.023 1 96.75 97 ASN B N 1
ATOM 1723 C CA . ASN B 1 97 ? -13.18 11.766 5.238 1 96.75 97 ASN B CA 1
ATOM 1724 C C . ASN B 1 97 ? -12.617 10.844 6.32 1 96.75 97 ASN B C 1
ATOM 1726 O O . ASN B 1 97 ? -12.375 11.281 7.445 1 96.75 97 ASN B O 1
ATOM 1730 N N . LYS B 1 98 ? -12.469 9.578 6.035 1 98.19 98 LYS B N 1
ATOM 1731 C CA . LYS B 1 98 ? -11.703 8.672 6.891 1 98.19 98 LYS B CA 1
ATOM 1732 C C . LYS B 1 98 ? -10.242 8.625 6.465 1 98.19 98 LYS B C 1
ATOM 1734 O O . LYS B 1 98 ? -9.82 9.375 5.578 1 98.19 98 LYS B O 1
ATOM 1739 N N . TYR B 1 99 ? -9.461 7.809 7.141 1 98.56 99 TYR B N 1
ATOM 1740 C CA . TYR B 1 99 ? -8.031 7.871 6.887 1 98.56 99 TYR B CA 1
ATOM 1741 C C . TYR B 1 99 ? -7.527 6.562 6.281 1 98.56 99 TYR B C 1
ATOM 1743 O O . TYR B 1 99 ? -8.188 5.531 6.387 1 98.56 99 TYR B O 1
ATOM 1751 N N . ALA B 1 100 ? -6.391 6.703 5.602 1 98.75 100 ALA B N 1
ATOM 1752 C CA . ALA B 1 100 ? -5.66 5.543 5.09 1 98.75 100 ALA B CA 1
ATOM 1753 C C . ALA B 1 100 ? -4.16 5.691 5.332 1 98.75 100 ALA B C 1
ATOM 1755 O O . ALA B 1 100 ? -3.643 6.809 5.398 1 98.75 100 ALA B O 1
ATOM 1756 N N . ALA B 1 101 ? -3.502 4.586 5.488 1 98.69 101 ALA B N 1
ATOM 1757 C CA . ALA B 1 101 ? -2.051 4.445 5.582 1 98.69 101 ALA B CA 1
ATOM 1758 C C . ALA B 1 101 ? -1.593 3.111 4.996 1 98.69 101 ALA B C 1
ATOM 1760 O O . ALA B 1 101 ? -2.416 2.246 4.688 1 98.69 101 ALA B O 1
ATOM 1761 N N . SER B 1 102 ? -0.371 3.008 4.75 1 98.75 102 SER B N 1
ATOM 1762 C CA . SER B 1 102 ? 0.219 1.737 4.34 1 98.75 102 SER B CA 1
ATOM 1763 C C . SER B 1 102 ? 1.549 1.492 5.043 1 98.75 102 SER B C 1
ATOM 1765 O O . SER B 1 102 ? 2.229 2.439 5.445 1 98.75 102 SER B O 1
ATOM 1767 N N . SER B 1 103 ? 1.812 0.344 5.293 1 98.88 103 SER B N 1
ATOM 1768 C CA . SER B 1 103 ? 3.098 -0.126 5.801 1 98.88 103 SER B CA 1
ATOM 1769 C C . SER B 1 103 ? 3.664 -1.236 4.922 1 98.88 103 SER B C 1
ATOM 1771 O O . SER B 1 103 ? 2.924 -2.1 4.449 1 98.88 103 SER B O 1
ATOM 1773 N N . TYR B 1 104 ? 4.938 -1.155 4.605 1 98.94 104 TYR B N 1
ATOM 1774 C CA . TYR B 1 104 ? 5.5 -2.236 3.803 1 98.94 104 TYR B CA 1
ATOM 1775 C C . TYR B 1 104 ? 6.77 -2.783 4.441 1 98.94 104 TYR B C 1
ATOM 1777 O O . TYR B 1 104 ? 7.473 -2.064 5.152 1 98.94 104 TYR B O 1
ATOM 1785 N N . LEU B 1 105 ? 6.957 -4.016 4.27 1 98.88 105 LEU B N 1
ATOM 1786 C CA . LEU B 1 105 ? 8.133 -4.762 4.715 1 98.88 105 LEU B CA 1
ATOM 1787 C C . LEU B 1 105 ? 8.961 -5.234 3.521 1 98.88 105 LEU B C 1
ATOM 1789 O O . LEU B 1 105 ? 8.477 -6.016 2.699 1 98.88 105 LEU B O 1
ATOM 1793 N N . SER B 1 106 ? 10.141 -4.723 3.396 1 98.62 106 SER B N 1
ATOM 1794 C CA . SER B 1 106 ? 11.055 -5.121 2.336 1 98.62 106 SER B CA 1
ATOM 1795 C C . SER B 1 106 ? 11.922 -6.297 2.77 1 98.62 106 SER B C 1
ATOM 1797 O O . SER B 1 106 ? 12.602 -6.227 3.797 1 98.62 106 SER B O 1
ATOM 1799 N N . LEU B 1 107 ? 11.922 -7.336 1.959 1 98.31 107 LEU B N 1
ATOM 1800 C CA . LEU B 1 107 ? 12.688 -8.555 2.201 1 98.31 107 LEU B CA 1
ATOM 1801 C C . LEU B 1 107 ? 13.453 -8.977 0.95 1 98.31 107 LEU B C 1
ATOM 1803 O O . LEU B 1 107 ? 13.234 -8.422 -0.131 1 98.31 107 LEU B O 1
ATOM 1807 N N . THR B 1 108 ? 14.375 -9.859 1.149 1 97.31 108 THR B N 1
ATOM 1808 C CA . THR B 1 108 ? 14.844 -10.656 0.021 1 97.31 108 THR B CA 1
ATOM 1809 C C . THR B 1 108 ? 13.93 -11.852 -0.224 1 97.31 108 THR B C 1
ATOM 1811 O O . THR B 1 108 ? 13.234 -12.305 0.688 1 97.31 108 THR B O 1
ATOM 1814 N N . PRO B 1 109 ? 13.977 -12.32 -1.474 1 97.31 109 PRO B N 1
ATOM 1815 C CA . PRO B 1 109 ? 13.203 -13.539 -1.715 1 97.31 109 PRO B CA 1
ATOM 1816 C C . PRO B 1 109 ? 13.594 -14.68 -0.787 1 97.31 109 PRO B C 1
ATOM 1818 O O . PRO B 1 109 ? 12.742 -15.477 -0.382 1 97.31 109 PRO B O 1
ATOM 1821 N N . GLU B 1 110 ? 14.852 -14.797 -0.445 1 96.5 110 GLU B N 1
ATOM 1822 C CA . GLU B 1 110 ? 15.312 -15.836 0.476 1 96.5 110 GLU B CA 1
ATOM 1823 C C . GLU B 1 110 ? 14.672 -15.672 1.852 1 96.5 110 GLU B C 1
ATOM 1825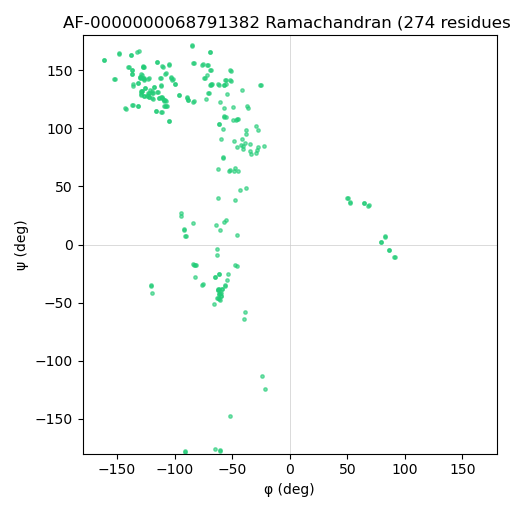 O O . GLU B 1 110 ? 14.227 -16.656 2.455 1 96.5 110 GLU B O 1
ATOM 1830 N N . GLN B 1 111 ? 14.664 -14.445 2.344 1 97.06 111 GLN B N 1
ATOM 1831 C CA . GLN B 1 111 ? 14.016 -14.172 3.621 1 97.06 111 GLN B CA 1
ATOM 1832 C C . GLN B 1 111 ? 12.531 -14.523 3.568 1 97.06 111 GLN B C 1
ATOM 1834 O O . GLN B 1 111 ? 12.008 -15.156 4.488 1 97.06 111 GLN B O 1
ATOM 1839 N N . TRP B 1 112 ? 11.883 -14.18 2.471 1 97.88 112 TRP B N 1
ATOM 1840 C CA . TRP B 1 112 ? 10.461 -14.43 2.281 1 97.88 112 TRP B CA 1
ATOM 1841 C C . TRP B 1 112 ? 10.156 -15.922 2.32 1 97.88 112 TRP B C 1
ATOM 1843 O O . TRP B 1 112 ? 9.234 -16.359 3.018 1 97.88 112 TRP B O 1
ATOM 1853 N N . LYS B 1 113 ? 10.961 -16.656 1.695 1 96.19 113 LYS B N 1
ATOM 1854 C CA . LYS B 1 113 ? 10.719 -18.094 1.55 1 96.19 113 LYS B CA 1
ATOM 1855 C C . LYS B 1 113 ? 11.156 -18.859 2.797 1 96.19 113 LYS B C 1
ATOM 1857 O O . LYS B 1 113 ? 10.766 -20 2.998 1 96.19 113 LYS B O 1
ATOM 1862 N N . SER B 1 114 ? 11.977 -18.25 3.617 1 96.19 114 SER B N 1
ATOM 1863 C CA . SER B 1 114 ? 12.57 -18.953 4.75 1 96.19 114 SER B CA 1
ATOM 1864 C C . SER B 1 114 ? 11.625 -18.969 5.949 1 96.19 114 SER B C 1
ATOM 1866 O O . SER B 1 114 ? 11.844 -19.703 6.91 1 96.19 114 SER B O 1
ATOM 1868 N N . HIS B 1 115 ? 10.625 -18.109 5.973 1 97.5 115 HIS B N 1
ATOM 1869 C CA . HIS B 1 115 ? 9.68 -18.047 7.082 1 97.5 115 HIS B CA 1
ATOM 1870 C C . HIS B 1 115 ? 8.344 -18.672 6.699 1 97.5 115 HIS B C 1
ATOM 1872 O O . HIS B 1 115 ? 7.969 -18.688 5.523 1 97.5 115 HIS B O 1
ATOM 1878 N N . ARG B 1 116 ? 7.598 -19.156 7.688 1 97.06 116 ARG B N 1
ATOM 1879 C CA . ARG B 1 116 ? 6.297 -19.781 7.477 1 97.06 116 ARG B CA 1
ATOM 1880 C C . ARG B 1 116 ? 5.223 -18.75 7.184 1 97.06 116 ARG B C 1
ATOM 1882 O O . ARG B 1 116 ? 4.27 -19.016 6.449 1 97.06 116 ARG B O 1
ATOM 1889 N N . SER B 1 117 ? 5.438 -17.656 7.836 1 98.12 117 SER B N 1
ATOM 1890 C CA . SER B 1 117 ? 4.398 -16.641 7.648 1 98.12 117 SER B CA 1
ATOM 1891 C C . SER B 1 117 ? 4.902 -15.258 8.039 1 98.12 117 SER B C 1
ATOM 1893 O O . SER B 1 117 ? 5.883 -15.133 8.781 1 98.12 117 SER B O 1
ATOM 1895 N N . TYR B 1 118 ? 4.277 -14.289 7.539 1 98.5 118 TYR B N 1
ATOM 1896 C CA . TYR B 1 118 ? 4.41 -12.898 7.949 1 98.5 118 TYR B CA 1
ATOM 1897 C C . TYR B 1 118 ? 3.049 -12.297 8.281 1 98.5 118 TYR B C 1
ATOM 1899 O O . TYR B 1 118 ? 2.045 -12.617 7.641 1 98.5 118 TYR B O 1
ATOM 1907 N N . SER B 1 119 ? 3.045 -11.422 9.328 1 98.81 119 SER B N 1
ATOM 1908 C CA . SER B 1 119 ? 1.795 -10.805 9.758 1 98.81 119 SER B CA 1
ATOM 1909 C C . SER B 1 119 ? 1.944 -9.297 9.891 1 98.81 119 SER B C 1
ATOM 1911 O O . SER B 1 119 ? 3.016 -8.797 10.25 1 98.81 119 SER B O 1
ATOM 1913 N N . CYS B 1 120 ? 0.911 -8.625 9.555 1 98.88 120 CYS B N 1
ATOM 1914 C CA . CYS B 1 120 ? 0.718 -7.207 9.844 1 98.88 120 CYS B CA 1
ATOM 1915 C C . CYS B 1 120 ? -0.348 -7.004 10.914 1 98.88 120 CYS B C 1
ATOM 1917 O O . CYS B 1 120 ? -1.499 -7.406 10.727 1 98.88 120 CYS B O 1
ATOM 1919 N N . GLN B 1 121 ? 0.039 -6.418 12.008 1 98.94 121 GLN B N 1
ATOM 1920 C CA . GLN B 1 121 ? -0.849 -6.148 13.133 1 98.94 121 GLN B CA 1
ATOM 1921 C C . GLN B 1 121 ? -1.129 -4.652 13.266 1 98.94 121 GLN B C 1
ATOM 1923 O O . GLN B 1 121 ? -0.202 -3.854 13.414 1 98.94 121 GLN B O 1
ATOM 1928 N N . VAL B 1 122 ? -2.424 -4.293 13.258 1 98.94 122 VAL B N 1
ATOM 1929 C CA . VAL B 1 122 ? -2.828 -2.893 13.305 1 98.94 122 VAL B CA 1
ATOM 1930 C C . VAL B 1 122 ? -3.668 -2.641 14.555 1 98.94 122 VAL B C 1
ATOM 1932 O O . VAL B 1 122 ? -4.641 -3.355 14.82 1 98.94 122 VAL B O 1
ATOM 1935 N N . THR B 1 123 ? -3.275 -1.684 15.336 1 98.88 123 THR B N 1
ATOM 1936 C CA . THR B 1 123 ? -4.027 -1.278 16.516 1 98.88 123 THR B CA 1
ATOM 1937 C C . THR B 1 123 ? -4.633 0.109 16.328 1 98.88 123 THR B C 1
ATOM 1939 O O . THR B 1 123 ? -3.934 1.051 15.945 1 98.88 123 THR B O 1
ATOM 1942 N N . HIS B 1 124 ? -5.945 0.154 16.531 1 98.81 124 HIS B N 1
ATOM 1943 C CA . HIS B 1 124 ? -6.711 1.39 16.391 1 98.81 124 HIS B CA 1
ATOM 1944 C C . HIS B 1 124 ? -7.723 1.537 17.531 1 98.81 124 HIS B C 1
ATOM 1946 O O . HIS B 1 124 ? -8.609 0.697 17.688 1 98.81 124 HIS B O 1
ATOM 1952 N N . GLU B 1 125 ? -7.562 2.635 18.297 1 97.88 125 GLU B N 1
ATOM 1953 C CA . GLU B 1 125 ? -8.484 2.922 19.391 1 97.88 125 GLU B CA 1
ATOM 1954 C C . GLU B 1 125 ? -8.672 1.701 20.297 1 97.88 125 GLU B C 1
ATOM 1956 O O . GLU B 1 125 ? -9.805 1.33 20.625 1 97.88 125 GLU B O 1
ATOM 1961 N N . GLY B 1 126 ? -7.59 1.056 20.516 1 97.38 126 GLY B N 1
ATOM 1962 C CA . GLY B 1 126 ? -7.594 -0.019 21.5 1 97.38 126 GLY B CA 1
ATOM 1963 C C . GLY B 1 126 ? -7.914 -1.374 20.891 1 97.38 126 GLY B C 1
ATOM 1964 O O . GLY B 1 126 ? -7.828 -2.398 21.578 1 97.38 126 GLY B O 1
ATOM 1965 N N . SER B 1 127 ? -8.352 -1.509 19.656 1 98.12 127 SER B N 1
ATOM 1966 C CA . SER B 1 127 ? -8.641 -2.77 18.984 1 98.12 127 SER B CA 1
ATOM 1967 C C . SER B 1 127 ? -7.527 -3.143 18.016 1 98.12 127 SER B C 1
ATOM 1969 O O . SER B 1 127 ? -6.969 -2.275 17.344 1 98.12 127 SER B O 1
ATOM 1971 N N . THR B 1 128 ? -7.297 -4.465 17.953 1 98.62 128 THR B N 1
ATOM 1972 C CA . THR B 1 128 ? -6.203 -4.934 17.109 1 98.62 128 THR B CA 1
ATOM 1973 C C . THR B 1 128 ? -6.715 -5.887 16.047 1 98.62 128 THR B C 1
ATOM 1975 O O . THR B 1 128 ? -7.551 -6.75 16.328 1 98.62 128 THR B O 1
ATOM 1978 N N . VAL B 1 129 ? -6.312 -5.684 14.844 1 98.44 129 VAL B N 1
ATOM 1979 C CA . VAL B 1 129 ? -6.559 -6.578 13.711 1 98.44 129 VAL B CA 1
ATOM 1980 C C . VAL B 1 129 ? -5.234 -7.09 13.156 1 98.44 129 VAL B C 1
ATOM 1982 O O . VAL B 1 129 ? -4.277 -6.324 13.016 1 98.44 129 VAL B O 1
ATOM 1985 N N . GLU B 1 130 ? -5.18 -8.43 12.875 1 98.62 130 GLU B N 1
ATOM 1986 C CA . GLU B 1 130 ? -3.971 -9.023 12.32 1 98.62 130 GLU B CA 1
ATOM 1987 C C . GLU B 1 130 ? -4.273 -9.797 11.039 1 98.62 130 GLU B C 1
ATOM 1989 O O . GLU B 1 130 ? -5.23 -10.57 10.984 1 98.62 130 GLU B O 1
ATOM 1994 N N . LYS B 1 131 ? -3.525 -9.477 10 1 98.5 131 LYS B N 1
ATOM 1995 C CA . LYS B 1 131 ? -3.564 -10.234 8.75 1 98.5 131 LYS B CA 1
ATOM 1996 C C . LYS B 1 131 ? -2.25 -10.969 8.516 1 98.5 131 LYS B C 1
ATOM 1998 O O . LYS B 1 131 ? -1.177 -10.453 8.828 1 98.5 131 LYS B O 1
ATOM 2003 N N . THR B 1 132 ? -2.342 -12.188 7.945 1 98.06 132 THR B N 1
ATOM 2004 C CA . THR B 1 132 ? -1.172 -13.047 7.785 1 98.06 132 THR B CA 1
ATOM 2005 C C . THR B 1 132 ? -1.091 -13.594 6.363 1 98.06 132 THR B C 1
ATOM 2007 O O . THR B 1 132 ? -2.111 -13.945 5.77 1 98.06 132 THR B O 1
ATOM 2010 N N . VAL B 1 133 ? 0.144 -13.625 5.836 1 97.44 133 VAL B N 1
ATOM 2011 C CA . VAL B 1 133 ? 0.411 -14.273 4.555 1 97.44 133 VAL B CA 1
ATOM 2012 C C . VAL B 1 133 ? 1.554 -15.273 4.715 1 97.44 133 VAL B C 1
ATOM 2014 O O . VAL B 1 133 ? 2.363 -15.164 5.641 1 97.44 133 VAL B O 1
ATOM 2017 N N . ALA B 1 134 ? 1.509 -16.234 3.889 1 96.25 134 ALA B N 1
ATOM 2018 C CA . ALA B 1 134 ? 2.541 -17.266 3.861 1 96.25 134 ALA B CA 1
ATOM 2019 C C . ALA B 1 134 ? 3.062 -17.484 2.443 1 96.25 134 ALA B C 1
ATOM 2021 O O . ALA B 1 134 ? 2.314 -17.344 1.472 1 96.25 134 ALA B O 1
ATOM 2022 N N . PRO B 1 135 ? 4.41 -17.75 2.357 1 93.69 135 PRO B N 1
ATOM 2023 C CA . PRO B 1 135 ? 4.914 -18.141 1.036 1 93.69 135 PRO B CA 1
ATOM 2024 C C . PRO B 1 135 ? 4.281 -19.422 0.517 1 93.69 135 PRO B C 1
ATOM 2026 O O . PRO B 1 135 ? 4.02 -20.344 1.296 1 93.69 135 PRO B O 1
ATOM 2029 N N . THR B 1 136 ? 3.287 -19.281 -0.499 1 75.12 136 THR B N 1
ATOM 2030 C CA . THR B 1 136 ? 2.629 -20.484 -1.006 1 75.12 136 THR B CA 1
ATOM 2031 C C . THR B 1 136 ? 3.654 -21.469 -1.557 1 75.12 136 THR B C 1
ATOM 2033 O O . THR B 1 136 ? 4.559 -21.078 -2.299 1 75.12 136 THR B O 1
ATOM 2036 N N . GLU B 1 137 ? 3.859 -22.594 -0.868 1 54.16 137 GLU B N 1
ATOM 2037 C CA . GLU B 1 137 ? 4.559 -23.703 -1.507 1 54.16 137 GLU B CA 1
ATOM 2038 C C . GLU B 1 137 ? 3.836 -24.156 -2.775 1 54.16 137 GLU B C 1
ATOM 2040 O O . GLU B 1 137 ? 2.607 -24.25 -2.799 1 54.16 137 GLU B O 1
ATOM 2045 N N . CYS B 1 138 ? 3.928 -23.344 -3.906 1 45.53 138 CYS B N 1
ATOM 2046 C CA . CYS B 1 138 ? 3.389 -24.125 -5.016 1 45.53 138 CYS B CA 1
ATOM 2047 C C . CYS B 1 138 ? 3.596 -25.625 -4.781 1 45.53 138 CYS B C 1
ATOM 2049 O O . CYS B 1 138 ? 4.727 -26.078 -4.59 1 45.53 138 CYS B O 1
ATOM 2051 N N . SER B 1 139 ? 2.744 -26.094 -4.035 1 33.19 139 SER B N 1
ATOM 2052 C CA . SER B 1 139 ? 2.861 -27.547 -4.121 1 33.19 139 SER B CA 1
ATOM 2053 C C . SER B 1 139 ? 2.773 -28.016 -5.57 1 33.19 139 SER B C 1
ATOM 2055 O O . SER B 1 139 ? 2.01 -27.469 -6.363 1 33.19 139 SER B O 1
#

Solvent-accessible surface area (backbone atoms only — not comparable to full-atom values): 16514 Å² total; per-residue (Å²): 146,79,82,81,73,88,67,70,93,68,92,74,78,76,74,79,72,68,76,71,72,72,73,67,64,57,82,62,54,86,59,72,76,59,82,71,76,32,75,63,49,76,48,63,32,67,50,35,71,68,36,48,75,68,66,30,25,44,34,41,35,42,36,31,60,16,30,71,72,62,75,47,80,48,38,24,48,69,84,36,82,51,67,79,52,55,47,64,43,55,60,20,76,40,96,86,72,26,17,28,33,41,35,34,41,56,44,44,46,66,59,50,65,71,39,74,29,39,34,45,34,38,37,43,95,89,43,74,50,76,42,76,48,51,62,75,69,82,118,135,84,86,71,78,78,78,73,82,74,81,79,73,74,78,78,71,71,78,72,74,74,72,71,66,59,84,62,53,89,61,72,73,59,83,70,78,32,74,62,49,77,48,62,34,67,51,35,70,68,37,49,76,67,67,30,27,44,33,40,35,42,35,32,59,16,29,71,71,62,73,47,79,45,40,23,49,71,83,37,82,52,66,81,52,56,47,65,44,56,59,20,75,40,98,87,73,26,18,28,34,42,33,35,40,55,45,44,47,66,60,50,64,71,40,74,28,40,33,46,35,39,36,43,93,88,42,75,50,75,42,76,48,52,62,74,68,81,119

Secondary structure (DSSP, 8-state):
---------S---------------GGGTT-------BPPEEEEEPPPHHHHHTT-EEEEEEEEEEBSS--EEEEEETTEEE-TTEEEPPPEE-TTS-EEEEEEEEE-HHHHHHSS-EEEEEEETTEEEEEEE------/-------------------------GGGTT-------BPPEEEEEPPPHHHHHTT-EEEEEEEEEEBSS--EEEEEETTEEE-TTEEEPPPEE-TTS-EEEEEEEEE-HHHHHHSS-EEEEEEETTEEEEEEE------

Radius of gyration: 30.52 Å; Cα contacts (8 Å, |Δi|>4): 511; chains: 2; bounding box: 74×101×53 Å

pLDDT: mean 81.69, std 26.59, range [22.55, 98.94]

Organism: Pan troglodytes (NCBI:txid9598)

Sequence (278 aa):
MACCAQWLHRKAGTQTLEPQLEAADPACGACGAGQPKANPTVTLFPPSSEELQANKATLVCLISDFYPGAVTVAWKADGSPVKAGVETTTPSKQSNNKYAASSYLSLTPEQWKSHRSYSCQVTHEGSTVEKTVAPTECSMACCAQWLHRKAGTQTLEPQLEAADPACGACGAGQPKANPTVTLFPPSSEELQANKATLVCLISDFYPGAVTVAWKADGSPVKAGVETTTPSKQSNNKYAASSYLSLTPEQWKSHRSYSCQVTHEGSTVEKTVAPTECS

Foldseek 3Di:
DPDDDDDDPDDDDPDPPPPPPPPPPCVCVVVPPPPDFDAWDWDKDWADPVQVVVQWTKIKIKTDDGPPQDKDKWKDFQNHTDDPQKDKDRWDQDPVRTTIIMIMHIDGPCVQQVTQKMKMWMDDPHDIDIDMDGDPPPD/DPPDPPPPPPDPDPPPPPPPPPPPPCVCPVVPPPPDFDAWDWDKDWADPVQVVVQWTKIKIKTDDGPPQDKDKFKDFQNHTDDPQKDKDRWDQDPVRTTIIMIMHIDGPCVQQVTQKMKMWMDDPHDIDIDMDGDPPPD